Protein AF-0000000076637311 (afdb_homodimer)

Nearest PDB structures (foldseek):
  9f1c-assembly1_DC  TM=9.825E-01  e=8.119E-22  Homo sapiens
  4kvm-assembly1_E  TM=9.783E-01  e=1.497E-20  Schizosaccharomyces pombe 972h-
  6c9m-assembly2_D  TM=9.581E-01  e=5.018E-21  Homo sapiens
  4hnw-assembly1_B  TM=9.303E-01  e=1.174E-20  Saccharomyces cerevisiae S288C
  9fq0-assembly1_2  TM=8.750E-01  e=4.744E-20  Homo sapiens

Foldseek 3Di:
DKDKDFDDLVCLVLAQVQCVQFHPDGDDSVVVVVQCVQPVQQKMFIDDPRHTFKIWGKDWDCPPVVDFIAIETDDIGGHPVCPPVCPRVVRVVSNVVCCCPVVVHFKYKYKDFPPCVVVVCCVCVVVNKDFPDKAFLPDVVGTIITIIMDGDDPPPVVVVVVVCVVVCVVCVVCPVCVVVVVPPVVPVD/DKDKDFDDLVCLVLAQVQCVQFHPDGDDSVVVVVQCVQPVQQKMFIDDPRHTFKIWGKDWDCPPVVDFIAIETDDIGGHPVCPPVCPRVVRVVSNVVCCCPVVVHFKYKYKDFPPCPVVVCCVCVVVNKDFDDKAFLPDVVGTIITIIMDGDDPPPCVVVVVVCVVVCVVCVVCPVCVVVPVPPVVPVD

Organism: NCBI:txid5963

Structure (mmCIF, N/CA/C/O backbone):
data_AF-0000000076637311-model_v1
#
loop_
_entity.id
_entity.type
_entity.pdbx_description
1 polymer 'N-acetyltransferase domain-containing protein'
#
loop_
_atom_site.group_PDB
_atom_site.id
_atom_site.type_symbol
_atom_site.label_atom_id
_atom_site.label_alt_id
_atom_site.label_comp_id
_atom_site.label_asym_id
_atom_site.label_entity_id
_atom_site.label_seq_id
_atom_site.pdbx_PDB_ins_code
_atom_site.Cartn_x
_atom_site.Cartn_y
_atom_site.Cartn_z
_atom_site.occupancy
_atom_site.B_iso_or_equiv
_atom_site.auth_seq_id
_atom_site.auth_comp_id
_atom_site.auth_asym_id
_atom_site.auth_atom_id
_atom_site.pdbx_PDB_model_num
ATOM 1 N N . MET A 1 1 ? -2.717 -10.141 14.477 1 80.69 1 MET A N 1
ATOM 2 C CA . MET A 1 1 ? -3.312 -9.633 13.242 1 80.69 1 MET A CA 1
ATOM 3 C C . MET A 1 1 ? -2.311 -9.68 12.094 1 80.69 1 MET A C 1
ATOM 5 O O . MET A 1 1 ? -1.109 -9.508 12.305 1 80.69 1 MET A O 1
ATOM 9 N N . VAL A 1 2 ? -2.727 -10.219 10.977 1 89.75 2 VAL A N 1
ATOM 10 C CA . VAL A 1 2 ? -1.85 -10.367 9.82 1 89.75 2 VAL A CA 1
ATOM 11 C C . VAL A 1 2 ? -1.729 -9.039 9.086 1 89.75 2 VAL A C 1
ATOM 13 O O . VAL A 1 2 ? -2.723 -8.328 8.906 1 89.75 2 VAL A O 1
ATOM 16 N N . CYS A 1 3 ? -0.493 -8.648 8.859 1 92.94 3 CYS A N 1
ATOM 17 C CA . CYS A 1 3 ? -0.211 -7.414 8.141 1 92.94 3 CYS A CA 1
ATOM 18 C C . CYS A 1 3 ? 0.195 -7.695 6.703 1 92.94 3 CYS A C 1
ATOM 20 O O . CYS A 1 3 ? 1.142 -8.445 6.457 1 92.94 3 CYS A O 1
ATOM 22 N N . ILE A 1 4 ? -0.599 -7.141 5.777 1 96.12 4 ILE A N 1
ATOM 23 C CA . ILE A 1 4 ? -0.24 -7.25 4.367 1 96.12 4 ILE A CA 1
ATOM 24 C C . ILE A 1 4 ? 0.604 -6.043 3.955 1 96.12 4 ILE A C 1
ATOM 26 O O . ILE A 1 4 ? 0.204 -4.898 4.172 1 96.12 4 ILE A O 1
ATOM 30 N N . ARG A 1 5 ? 1.748 -6.324 3.439 1 94.94 5 ARG A N 1
ATOM 31 C CA . ARG A 1 5 ? 2.617 -5.23 3.02 1 94.94 5 ARG A CA 1
ATOM 32 C C . ARG A 1 5 ? 3.467 -5.637 1.818 1 94.94 5 ARG A C 1
ATOM 34 O O . ARG A 1 5 ? 3.613 -6.824 1.529 1 94.94 5 ARG A O 1
ATOM 41 N N . ARG A 1 6 ? 4.023 -4.629 1.121 1 96 6 ARG A N 1
ATOM 42 C CA . ARG A 1 6 ? 4.992 -4.914 0.068 1 96 6 ARG A CA 1
ATOM 43 C C . ARG A 1 6 ? 6.242 -5.578 0.639 1 96 6 ARG A C 1
ATOM 45 O O . ARG A 1 6 ? 6.707 -5.215 1.72 1 96 6 ARG A O 1
ATOM 52 N N . ALA A 1 7 ? 6.766 -6.484 -0.144 1 97.38 7 ALA A N 1
ATOM 53 C CA . ALA A 1 7 ? 7.988 -7.16 0.275 1 97.38 7 ALA A CA 1
ATOM 54 C C . ALA A 1 7 ? 9.203 -6.25 0.115 1 97.38 7 ALA A C 1
ATOM 56 O O . ALA A 1 7 ? 9.203 -5.355 -0.734 1 97.38 7 ALA A O 1
ATOM 57 N N . GLN A 1 8 ? 10.125 -6.492 1.019 1 95.06 8 GLN A N 1
ATOM 58 C CA . GLN A 1 8 ? 11.453 -5.895 0.924 1 95.06 8 GLN A CA 1
ATOM 59 C C . GLN A 1 8 ? 12.508 -6.945 0.603 1 95.06 8 GLN A C 1
ATOM 61 O O . GLN A 1 8 ? 12.297 -8.141 0.837 1 95.06 8 GLN A O 1
ATOM 66 N N . PRO A 1 9 ? 13.633 -6.445 0.051 1 95.12 9 PRO A N 1
ATOM 67 C CA . PRO A 1 9 ? 14.688 -7.414 -0.265 1 95.12 9 PRO A CA 1
ATOM 68 C C . PRO A 1 9 ? 15.07 -8.281 0.932 1 95.12 9 PRO A C 1
ATOM 70 O O . PRO A 1 9 ? 15.367 -9.469 0.77 1 95.12 9 PRO A O 1
ATOM 73 N N . ALA A 1 10 ? 15 -7.758 2.078 1 95.62 10 ALA A N 1
ATOM 74 C CA . ALA A 1 10 ? 15.352 -8.492 3.291 1 95.62 10 ALA A CA 1
ATOM 75 C C . ALA A 1 10 ? 14.359 -9.609 3.566 1 95.62 10 ALA A C 1
ATOM 77 O O . ALA A 1 10 ? 14.625 -10.5 4.375 1 95.62 10 ALA A O 1
ATOM 78 N N . ASP A 1 11 ? 13.227 -9.625 2.879 1 97.25 11 ASP A N 1
ATOM 79 C CA . ASP A 1 11 ? 12.18 -10.617 3.1 1 97.25 11 ASP A CA 1
ATOM 80 C C . ASP A 1 11 ? 12.391 -11.844 2.217 1 97.25 11 ASP A C 1
ATOM 82 O O . ASP A 1 11 ? 11.758 -12.883 2.424 1 97.25 11 ASP A O 1
ATOM 86 N N . LEU A 1 12 ? 13.242 -11.742 1.274 1 97.19 12 LEU A N 1
ATOM 87 C CA . LEU A 1 12 ? 13.266 -12.703 0.172 1 97.19 12 LEU A CA 1
ATOM 88 C C . LEU A 1 12 ? 13.609 -14.102 0.674 1 97.19 12 LEU A C 1
ATOM 90 O O . LEU A 1 12 ? 13.055 -15.086 0.191 1 97.19 12 LEU A O 1
ATOM 94 N N . LEU A 1 13 ? 14.453 -14.172 1.628 1 96.06 13 LEU A N 1
ATOM 95 C CA . LEU A 1 13 ? 14.789 -15.484 2.178 1 96.06 13 LEU A CA 1
ATOM 96 C C . LEU A 1 13 ? 13.578 -16.109 2.867 1 96.06 13 LEU A C 1
ATOM 98 O O . LEU A 1 13 ? 13.336 -17.312 2.736 1 96.06 13 LEU A O 1
ATOM 102 N N . LYS A 1 14 ? 12.875 -15.336 3.604 1 97 14 LYS A N 1
ATOM 103 C CA . LYS A 1 14 ? 11.68 -15.812 4.293 1 97 14 LYS A CA 1
ATOM 104 C C . LYS A 1 14 ? 10.586 -16.203 3.301 1 97 14 LYS A C 1
ATOM 106 O O . LYS A 1 14 ? 9.844 -17.156 3.529 1 97 14 LYS A O 1
ATOM 111 N N . ILE A 1 15 ? 10.523 -15.469 2.217 1 97.06 15 ILE A N 1
ATOM 112 C CA . ILE A 1 15 ? 9.57 -15.781 1.155 1 97.06 15 ILE A CA 1
ATOM 113 C C . ILE A 1 15 ? 9.922 -17.141 0.537 1 97.06 15 ILE A C 1
ATOM 115 O O . ILE A 1 15 ? 9.039 -17.969 0.326 1 97.06 15 ILE A O 1
ATOM 119 N N . GLN A 1 16 ? 11.172 -17.312 0.303 1 95.25 16 GLN A N 1
ATOM 120 C CA . GLN A 1 16 ? 11.609 -18.594 -0.252 1 95.25 16 GLN A CA 1
ATOM 121 C C . GLN A 1 16 ? 11.273 -19.75 0.687 1 95.25 16 GLN A C 1
ATOM 123 O O . GLN A 1 16 ? 10.859 -20.812 0.238 1 95.25 16 GLN A O 1
ATOM 128 N N . ASN A 1 17 ? 11.492 -19.531 1.942 1 95 17 ASN A N 1
ATOM 129 C CA . ASN A 1 17 ? 11.156 -20.547 2.924 1 95 17 ASN A CA 1
ATOM 130 C C . ASN A 1 17 ? 9.664 -20.875 2.91 1 95 17 ASN A C 1
ATOM 132 O O . ASN A 1 17 ? 9.273 -22.031 3.014 1 95 17 ASN A O 1
ATOM 136 N N . CYS A 1 18 ? 8.898 -19.906 2.812 1 96.06 18 CYS A N 1
ATOM 137 C CA . CYS A 1 18 ? 7.461 -20.109 2.711 1 96.06 18 CYS A CA 1
ATOM 138 C C . CYS A 1 18 ? 7.109 -20.922 1.474 1 96.06 18 CYS A C 1
ATOM 140 O O . CYS A 1 18 ? 6.277 -21.828 1.538 1 96.06 18 CYS A O 1
ATOM 142 N N . ASN A 1 19 ? 7.711 -20.547 0.366 1 94.19 19 ASN A N 1
ATOM 143 C CA . ASN A 1 19 ? 7.523 -21.312 -0.87 1 94.19 19 ASN A CA 1
ATOM 144 C C . ASN A 1 19 ? 7.891 -22.781 -0.693 1 94.19 19 ASN A C 1
ATOM 146 O O . ASN A 1 19 ? 7.113 -23.656 -1.056 1 94.19 19 ASN A O 1
ATOM 150 N N . LEU A 1 20 ? 9.023 -23.062 -0.095 1 92.19 20 LEU A N 1
ATOM 151 C CA . LEU A 1 20 ? 9.547 -24.406 0.103 1 92.19 20 LEU A CA 1
ATOM 152 C C . LEU A 1 20 ? 8.594 -25.234 0.954 1 92.19 20 LEU A C 1
ATOM 154 O O . LEU A 1 20 ? 8.43 -26.438 0.714 1 92.19 20 LEU A O 1
ATOM 158 N N . MET A 1 21 ? 7.938 -24.641 1.819 1 93.19 21 MET A N 1
ATOM 159 C CA . MET A 1 21 ? 7.07 -25.344 2.762 1 93.19 21 MET A CA 1
ATOM 160 C C . MET A 1 21 ? 5.699 -25.609 2.146 1 93.19 21 MET A C 1
ATOM 162 O O . MET A 1 21 ? 4.953 -26.469 2.625 1 93.19 21 MET A O 1
ATOM 166 N N . CYS A 1 22 ? 5.406 -24.953 1.078 1 90.75 22 CYS A N 1
ATOM 167 C CA . CYS A 1 22 ? 4.008 -24.969 0.666 1 90.75 22 CYS A CA 1
ATOM 168 C C . CYS A 1 22 ? 3.857 -25.562 -0.727 1 90.75 22 CYS A C 1
ATOM 170 O O . CYS A 1 22 ? 2.816 -26.141 -1.05 1 90.75 22 CYS A O 1
ATOM 172 N N . LEU A 1 23 ? 4.887 -25.281 -1.564 1 85.81 23 LEU A N 1
ATOM 173 C CA . LEU A 1 23 ? 4.672 -25.594 -2.973 1 85.81 23 LEU A CA 1
ATOM 174 C C . LEU A 1 23 ? 5.707 -26.609 -3.469 1 85.81 23 LEU A C 1
ATOM 176 O O . LEU A 1 23 ? 6.852 -26.609 -3.008 1 85.81 23 LEU A O 1
ATOM 180 N N . PRO A 1 24 ? 5.23 -27.344 -4.414 1 81.25 24 PRO A N 1
ATOM 181 C CA . PRO A 1 24 ? 6.191 -28.25 -5.051 1 81.25 24 PRO A CA 1
ATOM 182 C C . PRO A 1 24 ? 7.141 -27.531 -6.004 1 81.25 24 PRO A C 1
ATOM 184 O O . PRO A 1 24 ? 8.297 -27.922 -6.148 1 81.25 24 PRO A O 1
ATOM 187 N N . GLU A 1 25 ? 6.586 -26.5 -6.652 1 75.81 25 GLU A N 1
ATOM 188 C CA . GLU A 1 25 ? 7.418 -25.656 -7.512 1 75.81 25 GLU A CA 1
ATOM 189 C C . GLU A 1 25 ? 8.211 -24.641 -6.691 1 75.81 25 GLU A C 1
ATOM 191 O O . GLU A 1 25 ? 7.629 -23.75 -6.078 1 75.81 25 GLU A O 1
ATOM 196 N N . ASN A 1 26 ? 9.523 -24.859 -6.664 1 79.94 26 ASN A N 1
ATOM 197 C CA . ASN A 1 26 ? 10.352 -23.984 -5.844 1 79.94 26 ASN A CA 1
ATOM 198 C C . ASN A 1 26 ? 11.203 -23.047 -6.703 1 79.94 26 ASN A C 1
ATOM 200 O O . ASN A 1 26 ? 11.828 -23.484 -7.672 1 79.94 26 ASN A O 1
ATOM 204 N N . TYR A 1 27 ? 11.023 -21.875 -6.363 1 85.81 27 TYR A N 1
ATOM 205 C CA . TYR A 1 27 ? 11.805 -20.844 -7.039 1 85.81 27 TYR A CA 1
ATOM 206 C C . TYR A 1 27 ? 13.094 -20.547 -6.273 1 85.81 27 TYR A C 1
ATOM 208 O O . TYR A 1 27 ? 13.109 -20.594 -5.043 1 85.81 27 TYR A O 1
ATOM 216 N N . ASN A 1 28 ? 14.125 -20.312 -7 1 87.19 28 ASN A N 1
ATOM 217 C CA . ASN A 1 28 ? 15.367 -19.953 -6.328 1 87.19 28 ASN A CA 1
ATOM 218 C C . ASN A 1 28 ? 15.406 -18.469 -5.988 1 87.19 28 ASN A C 1
ATOM 220 O O . ASN A 1 28 ? 14.547 -17.703 -6.43 1 87.19 28 ASN A O 1
ATOM 224 N N . LEU A 1 29 ? 16.359 -18.109 -5.211 1 91.81 29 LEU A N 1
ATOM 225 C CA . LEU A 1 29 ? 16.453 -16.75 -4.68 1 91.81 29 LEU A CA 1
ATOM 226 C C . LEU A 1 29 ? 16.641 -15.742 -5.809 1 91.81 29 LEU A C 1
ATOM 228 O O . LEU A 1 29 ? 16.109 -14.625 -5.738 1 91.81 29 LEU A O 1
ATOM 232 N N . LYS A 1 30 ? 17.344 -16.047 -6.797 1 91.12 30 LYS A N 1
ATOM 233 C CA . LYS A 1 30 ? 17.578 -15.156 -7.934 1 91.12 30 LYS A CA 1
ATOM 234 C C . LYS A 1 30 ? 16.266 -14.773 -8.609 1 91.12 30 LYS A C 1
ATOM 236 O O . LYS A 1 30 ? 16.094 -13.641 -9.062 1 91.12 30 LYS A O 1
ATOM 241 N N . TYR A 1 31 ? 15.453 -15.719 -8.625 1 91.25 31 TYR A N 1
ATOM 242 C CA . TYR A 1 31 ? 14.148 -15.492 -9.242 1 91.25 31 TYR A CA 1
ATOM 243 C C . TYR A 1 31 ? 13.367 -14.422 -8.492 1 91.25 31 TYR A C 1
ATOM 245 O O . TYR A 1 31 ? 12.781 -13.523 -9.102 1 91.25 31 TYR A O 1
ATOM 253 N N . TYR A 1 32 ? 13.43 -14.484 -7.223 1 94.5 32 TYR A N 1
ATOM 254 C CA . TYR A 1 32 ? 12.734 -13.5 -6.398 1 94.5 32 TYR A CA 1
ATOM 255 C C . TYR A 1 32 ? 13.375 -12.125 -6.531 1 94.5 32 TYR A C 1
ATOM 257 O O . TYR A 1 32 ? 12.68 -11.117 -6.605 1 94.5 32 TYR A O 1
ATOM 265 N N . TYR A 1 33 ? 14.586 -12.141 -6.621 1 93.19 33 TYR A N 1
ATOM 266 C CA . TYR A 1 33 ? 15.289 -10.875 -6.797 1 93.19 33 TYR A CA 1
ATOM 267 C C . TYR A 1 33 ? 14.922 -10.227 -8.133 1 93.19 33 TYR A C 1
ATOM 269 O O . TYR A 1 33 ? 14.695 -9.016 -8.203 1 93.19 33 TYR A O 1
ATOM 277 N N . TYR A 1 34 ? 14.93 -11.031 -9.102 1 93 34 TYR A N 1
ATOM 278 C CA . TYR A 1 34 ? 14.555 -10.523 -10.414 1 93 34 TYR A CA 1
ATOM 279 C C . TYR A 1 34 ? 13.172 -9.867 -10.367 1 93 34 TYR A C 1
ATOM 281 O O . TYR A 1 34 ? 12.977 -8.781 -10.906 1 93 34 TYR A O 1
ATOM 289 N N . HIS A 1 35 ? 12.273 -10.461 -9.742 1 94.12 35 HIS A N 1
ATOM 290 C CA . HIS A 1 35 ? 10.898 -9.977 -9.688 1 94.12 35 HIS A CA 1
ATOM 291 C C . HIS A 1 35 ? 10.797 -8.688 -8.883 1 94.12 35 HIS A C 1
ATOM 293 O O . HIS A 1 35 ? 10.203 -7.707 -9.344 1 94.12 35 HIS A O 1
ATOM 299 N N . ILE A 1 36 ? 11.391 -8.664 -7.727 1 94.62 36 ILE A N 1
ATOM 300 C CA . ILE A 1 36 ? 11.242 -7.504 -6.852 1 94.62 36 ILE A CA 1
ATOM 301 C C . ILE A 1 36 ? 11.953 -6.301 -7.469 1 94.62 36 ILE A C 1
ATOM 303 O O . ILE A 1 36 ? 11.531 -5.156 -7.273 1 94.62 36 ILE A O 1
ATOM 307 N N . LEU A 1 37 ? 12.984 -6.539 -8.234 1 92.19 37 LEU A N 1
ATOM 308 C CA . LEU A 1 37 ? 13.688 -5.457 -8.914 1 92.19 37 LEU A CA 1
ATOM 309 C C . LEU A 1 37 ? 12.914 -4.969 -10.125 1 92.19 37 LEU A C 1
ATOM 311 O O . LEU A 1 37 ? 12.914 -3.775 -10.438 1 92.19 37 LEU A O 1
ATOM 315 N N . SER A 1 38 ? 12.234 -5.922 -10.766 1 92.38 38 SER A N 1
ATOM 316 C CA . SER A 1 38 ? 11.516 -5.598 -11.992 1 92.38 38 SER A CA 1
ATOM 317 C C . SER A 1 38 ? 10.156 -4.984 -11.695 1 92.38 38 SER A C 1
ATOM 319 O O . SER A 1 38 ? 9.727 -4.047 -12.367 1 92.38 38 SER A O 1
ATOM 321 N N . TRP A 1 39 ? 9.492 -5.527 -10.75 1 94.69 39 TRP A N 1
ATOM 322 C CA . TRP A 1 39 ? 8.164 -5.086 -10.344 1 94.69 39 TRP A CA 1
ATOM 323 C C . TRP A 1 39 ? 8.07 -4.98 -8.82 1 94.69 39 TRP A C 1
ATOM 325 O O . TRP A 1 39 ? 7.355 -5.754 -8.18 1 94.69 39 TRP A O 1
ATOM 335 N N . PRO A 1 40 ? 8.664 -3.984 -8.242 1 93.81 40 PRO A N 1
ATOM 336 C CA . PRO A 1 40 ? 8.727 -3.875 -6.785 1 93.81 40 PRO A CA 1
ATOM 337 C C . PRO A 1 40 ? 7.352 -3.773 -6.141 1 93.81 40 PRO A C 1
ATOM 339 O O . PRO A 1 40 ? 7.184 -4.133 -4.969 1 93.81 40 PRO A O 1
ATOM 342 N N . GLN A 1 41 ? 6.375 -3.461 -6.875 1 96.44 41 GLN A N 1
ATOM 343 C CA . GLN A 1 41 ? 5.047 -3.258 -6.305 1 96.44 41 GLN A CA 1
ATOM 344 C C . GLN A 1 41 ? 4.23 -4.547 -6.34 1 96.44 41 GLN A C 1
ATOM 346 O O . GLN A 1 41 ? 3.117 -4.598 -5.809 1 96.44 41 GLN A O 1
ATOM 351 N N . LEU A 1 42 ? 4.84 -5.559 -6.941 1 97.94 42 LEU A N 1
ATOM 352 C CA . LEU A 1 42 ? 3.992 -6.711 -7.219 1 97.94 42 LEU A CA 1
ATOM 353 C C . LEU A 1 42 ? 4.453 -7.93 -6.43 1 97.94 42 LEU A C 1
ATOM 355 O O . LEU A 1 42 ? 4.152 -9.07 -6.797 1 97.94 42 LEU A O 1
ATOM 359 N N . LEU A 1 43 ? 5.188 -7.715 -5.383 1 98.25 43 LEU A N 1
ATOM 360 C CA . LEU A 1 43 ? 5.523 -8.719 -4.379 1 98.25 43 LEU A CA 1
ATOM 361 C C . LEU A 1 43 ? 5.051 -8.281 -2.996 1 98.25 43 LEU A C 1
ATOM 363 O O . LEU A 1 43 ? 5.555 -7.301 -2.447 1 98.25 43 LEU A O 1
ATOM 367 N N . HIS A 1 44 ? 4.031 -9.086 -2.484 1 98.38 44 HIS A N 1
ATOM 368 C CA . HIS A 1 44 ? 3.477 -8.766 -1.174 1 98.38 44 HIS A CA 1
ATOM 369 C C . HIS A 1 44 ? 3.633 -9.938 -0.211 1 98.38 44 HIS A C 1
ATOM 371 O O . HIS A 1 44 ? 3.637 -11.102 -0.632 1 98.38 44 HIS A O 1
ATOM 377 N N . VAL A 1 45 ? 3.768 -9.602 1.062 1 98.31 45 VAL A N 1
ATOM 378 C CA . VAL A 1 45 ? 3.887 -10.625 2.096 1 98.31 45 VAL A CA 1
ATOM 379 C C . VAL A 1 45 ? 2.814 -10.406 3.162 1 98.31 45 VAL A C 1
ATOM 381 O O . VAL A 1 45 ? 2.309 -9.297 3.326 1 98.31 45 VAL A O 1
ATOM 384 N N . ALA A 1 46 ? 2.43 -11.461 3.701 1 98.19 46 ALA A N 1
ATOM 385 C CA . ALA A 1 46 ? 1.649 -11.477 4.938 1 98.19 46 ALA A CA 1
ATOM 386 C C . ALA A 1 46 ? 2.541 -11.742 6.145 1 98.19 46 ALA A C 1
ATOM 388 O O . ALA A 1 46 ? 3.215 -12.773 6.211 1 98.19 46 ALA A O 1
ATOM 389 N N . GLU A 1 47 ? 2.52 -10.789 7.043 1 96.12 47 GLU A N 1
ATOM 390 C CA . GLU A 1 47 ? 3.4 -10.883 8.203 1 96.12 47 GLU A CA 1
ATOM 391 C C . GLU A 1 47 ? 2.598 -10.945 9.5 1 96.12 47 GLU A C 1
ATOM 393 O O . GLU A 1 47 ? 1.629 -10.203 9.672 1 96.12 47 GLU A O 1
ATOM 398 N N . MET A 1 48 ? 2.947 -11.922 10.312 1 92.56 48 MET A N 1
ATOM 399 C CA . MET A 1 48 ? 2.389 -12.031 11.656 1 92.56 48 MET A 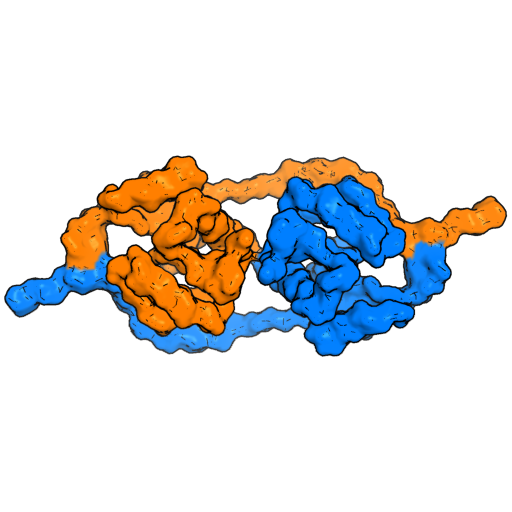CA 1
ATOM 400 C C . MET A 1 48 ? 3.496 -12.125 12.703 1 92.56 48 MET A C 1
ATOM 402 O O . MET A 1 48 ? 4.301 -13.055 12.68 1 92.56 48 MET A O 1
ATOM 406 N N . ASP A 1 49 ? 3.504 -11.109 13.633 1 86.88 49 ASP A N 1
ATOM 407 C CA . ASP A 1 49 ? 4.473 -11.094 14.727 1 86.88 49 ASP A CA 1
ATOM 408 C C . ASP A 1 49 ? 5.895 -11.289 14.203 1 86.88 49 ASP A C 1
ATOM 410 O O . ASP A 1 49 ? 6.633 -12.141 14.703 1 86.88 49 ASP A O 1
ATOM 414 N N . GLY A 1 50 ? 6.191 -10.625 13.062 1 85.56 50 GLY A N 1
ATOM 415 C CA . GLY A 1 50 ? 7.547 -10.625 12.531 1 85.56 50 GLY A CA 1
ATOM 416 C C . GLY A 1 50 ? 7.824 -11.805 11.617 1 85.56 50 GLY A C 1
ATOM 417 O O . GLY A 1 50 ? 8.891 -11.891 11.008 1 85.56 50 GLY A O 1
ATOM 418 N N . LYS A 1 51 ? 6.883 -12.656 11.484 1 93.88 51 LYS A N 1
ATOM 419 C CA . LYS A 1 51 ? 7.043 -13.836 10.641 1 93.88 51 LYS A CA 1
ATOM 420 C C . LYS A 1 51 ? 6.25 -13.695 9.344 1 93.88 51 LYS A C 1
ATOM 422 O O . LYS A 1 51 ? 5.105 -13.242 9.352 1 93.88 51 LYS A O 1
ATOM 427 N N . ILE A 1 52 ? 6.922 -14.125 8.25 1 97.25 52 ILE A N 1
ATOM 428 C CA . ILE A 1 52 ? 6.203 -14.172 6.984 1 97.25 52 ILE A CA 1
ATOM 429 C C . ILE A 1 52 ? 5.41 -15.469 6.891 1 97.25 52 ILE A C 1
ATOM 431 O O . ILE A 1 52 ? 5.988 -16.562 6.879 1 97.25 52 ILE A O 1
ATOM 435 N N . VAL A 1 53 ? 4.098 -15.32 6.816 1 97.94 53 VAL A N 1
ATOM 436 C CA . VAL A 1 53 ? 3.248 -16.5 6.852 1 97.94 53 VAL A CA 1
ATOM 437 C C . VAL A 1 53 ? 2.615 -16.734 5.48 1 97.94 53 VAL A C 1
ATOM 439 O O . VAL A 1 53 ? 1.911 -17.719 5.27 1 97.94 53 VAL A O 1
ATOM 442 N N . GLY A 1 54 ? 2.84 -15.844 4.535 1 98.44 54 GLY A N 1
ATOM 443 C CA . GLY A 1 54 ? 2.342 -15.953 3.174 1 98.44 54 GLY A CA 1
ATOM 444 C C . GLY A 1 54 ? 2.896 -14.883 2.25 1 98.44 54 GLY A C 1
ATOM 445 O O . GLY A 1 54 ? 3.51 -13.914 2.707 1 98.44 54 GLY A O 1
ATOM 446 N N . TYR A 1 55 ? 2.709 -15.156 0.986 1 98.5 55 TYR A N 1
ATOM 447 C CA . TYR A 1 55 ? 3.143 -14.172 0.007 1 98.5 55 TYR A CA 1
ATOM 448 C C . TYR A 1 55 ? 2.395 -14.336 -1.31 1 98.5 55 TYR A C 1
ATOM 450 O O . TYR A 1 55 ? 1.766 -15.375 -1.544 1 98.5 55 TYR A O 1
ATOM 458 N N . VAL A 1 56 ? 2.391 -13.297 -2.104 1 98.56 56 VAL A N 1
ATOM 459 C CA . VAL A 1 56 ? 1.97 -13.359 -3.498 1 98.56 56 VAL A CA 1
ATOM 460 C C . VAL A 1 56 ? 3.039 -12.727 -4.387 1 98.56 56 VAL A C 1
ATOM 462 O O . VAL A 1 56 ? 3.543 -11.641 -4.086 1 98.56 56 VAL A O 1
ATOM 465 N N . LEU A 1 57 ? 3.469 -13.469 -5.348 1 97.81 57 LEU A N 1
ATOM 466 C CA . LEU A 1 57 ? 4.434 -13.047 -6.355 1 97.81 57 LEU A CA 1
ATOM 467 C C . LEU A 1 57 ? 3.75 -12.844 -7.703 1 97.81 57 LEU A C 1
ATOM 469 O O . LEU A 1 57 ? 3.172 -13.773 -8.266 1 97.81 57 LEU A O 1
ATOM 473 N N . ALA A 1 58 ? 3.787 -11.594 -8.203 1 98 58 ALA A N 1
ATOM 474 C CA . ALA A 1 58 ? 3.154 -11.266 -9.477 1 98 58 ALA A CA 1
ATOM 475 C C . ALA A 1 58 ? 4.117 -10.5 -10.383 1 98 58 ALA A C 1
ATOM 477 O O . ALA A 1 58 ? 5.199 -10.102 -9.953 1 98 58 ALA A O 1
ATOM 478 N N . LYS A 1 59 ? 3.742 -10.414 -11.633 1 96.38 59 LYS A N 1
ATOM 479 C CA . LYS A 1 59 ? 4.52 -9.68 -12.633 1 96.38 59 LYS A CA 1
ATOM 480 C C . LYS A 1 59 ? 3.615 -9.102 -13.719 1 96.38 59 LYS A C 1
ATOM 482 O O . LYS A 1 59 ? 2.434 -9.445 -13.797 1 96.38 59 LYS A O 1
ATOM 487 N N . MET A 1 60 ? 4.145 -8.18 -14.445 1 95.75 60 MET A N 1
ATOM 488 C CA . MET A 1 60 ? 3.428 -7.66 -15.602 1 95.75 60 MET A CA 1
ATOM 489 C C . MET A 1 60 ? 3.863 -8.367 -16.875 1 95.75 60 MET A C 1
ATOM 491 O O . MET A 1 60 ? 5.02 -8.773 -17 1 95.75 60 MET A O 1
ATOM 495 N N . GLU A 1 61 ? 2.916 -8.586 -17.688 1 90.44 61 GLU A N 1
ATOM 496 C CA . GLU A 1 61 ? 3.18 -9.117 -19.016 1 90.44 61 GLU A CA 1
ATOM 497 C C . GLU A 1 61 ? 2.906 -8.078 -20.094 1 90.44 61 GLU A C 1
ATOM 499 O O . GLU A 1 61 ? 1.802 -7.531 -20.188 1 90.44 61 GLU A O 1
ATOM 504 N N . ASP A 1 62 ? 4 -7.566 -20.719 1 72.25 62 ASP A N 1
ATOM 505 C CA . ASP A 1 62 ? 3.822 -6.559 -21.75 1 72.25 62 ASP A CA 1
ATOM 506 C C . ASP A 1 62 ? 4.512 -6.98 -23.047 1 72.25 62 ASP A C 1
ATOM 508 O O . ASP A 1 62 ? 4.746 -6.156 -23.938 1 72.25 62 ASP A O 1
ATOM 512 N N . GLU A 1 63 ? 4.852 -8.156 -23.141 1 65.12 63 GLU A N 1
ATOM 513 C CA . GLU A 1 63 ? 5.723 -8.531 -24.25 1 65.12 63 GLU A CA 1
ATOM 514 C C . GLU A 1 63 ? 4.953 -8.578 -25.562 1 65.12 63 GLU A C 1
ATOM 516 O O . GLU A 1 63 ? 5.527 -8.383 -26.641 1 65.12 63 GLU A O 1
ATOM 521 N N . ASN A 1 64 ? 3.779 -8.93 -25.438 1 66.12 64 ASN A N 1
ATOM 522 C CA . ASN A 1 64 ? 3.02 -8.969 -26.688 1 66.12 64 ASN A CA 1
ATOM 523 C C . ASN A 1 64 ? 2.312 -7.645 -26.953 1 66.12 64 ASN A C 1
ATOM 525 O O . ASN A 1 64 ? 1.336 -7.309 -26.281 1 66.12 64 ASN A O 1
ATOM 529 N N . PRO A 1 65 ? 2.967 -6.855 -27.875 1 67.88 65 PRO A N 1
ATOM 530 C CA . PRO A 1 65 ? 2.377 -5.551 -28.172 1 67.88 65 PRO A CA 1
ATOM 531 C C . PRO A 1 65 ? 0.891 -5.641 -28.516 1 67.88 65 PRO A C 1
ATOM 533 O O . PRO A 1 65 ? 0.161 -4.656 -28.375 1 67.88 65 PRO A O 1
ATOM 536 N N . ASP A 1 66 ? 0.542 -6.777 -29.016 1 71.25 66 ASP A N 1
ATOM 537 C CA . ASP A 1 66 ? -0.849 -6.914 -29.422 1 71.25 66 ASP A CA 1
ATOM 538 C C . ASP A 1 66 ? -1.758 -7.207 -28.234 1 71.25 66 ASP A C 1
ATOM 540 O O . ASP A 1 66 ? -2.984 -7.184 -28.359 1 71.25 66 ASP A O 1
ATOM 544 N N . SER A 1 67 ? -1.133 -7.434 -27.172 1 76.56 67 SER A N 1
ATOM 545 C CA . SER A 1 67 ? -1.934 -7.742 -26 1 76.56 67 SER A CA 1
ATOM 546 C C . SER A 1 67 ? -1.963 -6.57 -25.031 1 76.56 67 SER A C 1
ATOM 548 O O . SER A 1 67 ? -0.964 -5.863 -24.859 1 76.56 67 SER A O 1
ATOM 550 N N . PRO A 1 68 ? -3.141 -6.348 -24.516 1 84.94 68 PRO A N 1
ATOM 551 C CA . PRO A 1 68 ? -3.225 -5.285 -23.516 1 84.94 68 PRO A CA 1
ATOM 552 C C . PRO A 1 68 ? -2.314 -5.531 -22.312 1 84.94 68 PRO A C 1
ATOM 554 O O . PRO A 1 68 ? -1.982 -6.68 -22.016 1 84.94 68 PRO A O 1
ATOM 557 N N . VAL A 1 69 ? -1.791 -4.539 -21.812 1 90.94 69 VAL A N 1
ATOM 558 C CA . VAL A 1 69 ? -0.989 -4.613 -20.594 1 90.94 69 VAL A CA 1
ATOM 559 C C . VAL A 1 69 ? -1.757 -5.371 -19.516 1 90.94 69 VAL A C 1
ATOM 561 O O . VAL A 1 69 ? -2.895 -5.02 -19.188 1 90.94 69 VAL A O 1
ATOM 564 N N . HIS A 1 70 ? -1.204 -6.465 -19.109 1 95.69 70 HIS A N 1
ATOM 565 C CA . HIS A 1 70 ? -1.912 -7.25 -18.109 1 95.69 70 HIS A CA 1
ATOM 566 C C . HIS A 1 70 ? -0.942 -7.863 -17.094 1 95.69 70 HIS A C 1
ATOM 568 O O . HIS A 1 70 ? 0.263 -7.922 -17.344 1 95.69 70 HIS A O 1
ATOM 574 N N . GLY A 1 71 ? -1.469 -8.172 -15.977 1 97.38 71 GLY A N 1
ATOM 575 C CA . GLY A 1 71 ? -0.676 -8.805 -14.938 1 97.38 71 GLY A CA 1
ATOM 576 C C . GLY A 1 71 ? -0.768 -10.32 -14.953 1 97.38 71 GLY A C 1
ATOM 577 O O . GLY A 1 71 ? -1.598 -10.891 -15.672 1 97.38 71 GLY A O 1
ATOM 578 N N . HIS A 1 72 ? 0.169 -10.93 -14.219 1 97.88 72 HIS A N 1
ATOM 579 C CA . HIS A 1 72 ? 0.195 -12.375 -14.039 1 97.88 72 HIS A CA 1
ATOM 580 C C . HIS A 1 72 ? 0.582 -12.75 -12.609 1 97.88 72 HIS A C 1
ATOM 582 O O . HIS A 1 72 ? 1.564 -12.234 -12.07 1 97.88 72 HIS A O 1
ATOM 588 N N . ILE A 1 73 ? -0.301 -13.57 -12.062 1 97.88 73 ILE A N 1
ATOM 589 C CA . ILE A 1 73 ? 0.055 -14.125 -10.758 1 97.88 73 ILE A CA 1
ATOM 590 C C . ILE A 1 73 ? 0.999 -15.312 -10.938 1 97.88 73 ILE A C 1
ATOM 592 O O . ILE A 1 73 ? 0.619 -16.328 -11.516 1 97.88 73 ILE A O 1
ATOM 596 N N . THR A 1 74 ? 2.154 -15.195 -10.383 1 96.25 74 THR A N 1
ATOM 597 C CA . THR A 1 74 ? 3.188 -16.203 -10.57 1 96.25 74 THR A CA 1
ATOM 598 C C . THR A 1 74 ? 3.096 -17.266 -9.484 1 96.25 74 THR A C 1
ATOM 600 O O . THR A 1 74 ? 3.248 -18.469 -9.758 1 96.25 74 THR A O 1
ATOM 603 N N . SER A 1 75 ? 2.928 -16.797 -8.273 1 95.5 75 SER A N 1
ATOM 604 C CA . SER A 1 75 ? 2.908 -17.734 -7.152 1 95.5 75 SER A CA 1
ATOM 605 C C . SER A 1 75 ? 2.223 -17.125 -5.938 1 95.5 75 SER A C 1
ATOM 607 O O . SER A 1 75 ? 2.334 -15.914 -5.695 1 95.5 75 SER A O 1
ATOM 609 N N . ILE A 1 76 ? 1.527 -17.938 -5.297 1 97.25 76 ILE A N 1
ATOM 610 C CA . ILE A 1 76 ? 0.929 -17.531 -4.031 1 97.25 76 ILE A CA 1
ATOM 611 C C . ILE A 1 76 ? 0.974 -18.688 -3.043 1 97.25 76 ILE A C 1
ATOM 613 O O . ILE A 1 76 ? 0.78 -19.844 -3.428 1 97.25 76 ILE A O 1
ATOM 617 N N . SER A 1 77 ? 1.378 -18.328 -1.771 1 96.31 77 SER A N 1
ATOM 618 C CA . SER A 1 77 ? 1.446 -19.344 -0.733 1 96.31 77 SER A CA 1
ATOM 619 C C . SER A 1 77 ? 1.085 -18.766 0.633 1 96.31 77 SER A C 1
ATOM 621 O O . SER A 1 77 ? 1.422 -17.625 0.939 1 96.31 77 SER A O 1
ATOM 623 N N . VAL A 1 78 ? 0.413 -19.594 1.364 1 97.81 78 VAL A N 1
ATOM 624 C CA . VAL A 1 78 ? 0.135 -19.344 2.775 1 97.81 78 VAL A CA 1
ATOM 625 C C . VAL A 1 78 ? 0.489 -20.578 3.602 1 97.81 78 VAL A C 1
ATOM 627 O O . VAL A 1 78 ? 0.097 -21.688 3.258 1 97.81 78 VAL A O 1
ATOM 630 N N . LEU A 1 79 ? 1.261 -20.312 4.68 1 97.75 79 LEU A N 1
ATOM 631 C CA . LEU A 1 79 ? 1.626 -21.438 5.547 1 97.75 79 LEU A CA 1
ATOM 632 C C . LEU A 1 79 ? 0.383 -22.141 6.07 1 97.75 79 LEU A C 1
ATOM 634 O O . LEU A 1 79 ? -0.614 -21.5 6.402 1 97.75 79 LEU A O 1
ATOM 638 N N . ARG A 1 80 ? 0.504 -23.422 6.285 1 96.38 80 ARG A N 1
ATOM 639 C CA . ARG A 1 80 ? -0.62 -24.297 6.59 1 96.38 80 ARG A CA 1
ATOM 640 C C . ARG A 1 80 ? -1.359 -23.844 7.84 1 96.38 80 ARG A C 1
ATOM 642 O O . ARG A 1 80 ? -2.588 -23.734 7.84 1 96.38 80 ARG A O 1
ATOM 649 N N . PRO A 1 81 ? -0.723 -23.484 8.906 1 96.69 81 PRO A N 1
ATOM 650 C CA . PRO A 1 81 ? -1.436 -23.094 10.125 1 96.69 81 PRO A CA 1
ATOM 651 C C . PRO A 1 81 ? -2.201 -21.781 9.969 1 96.69 81 PRO A C 1
ATOM 653 O O . PRO A 1 81 ? -3.07 -21.484 10.789 1 96.69 81 PRO A O 1
ATOM 656 N N . TYR A 1 82 ? -1.97 -21.125 8.945 1 96.81 82 TYR A N 1
ATOM 657 C CA . TYR A 1 82 ? -2.543 -19.781 8.797 1 96.81 82 TYR A CA 1
ATOM 658 C C . TYR A 1 82 ? -3.537 -19.75 7.641 1 96.81 82 TYR A C 1
ATOM 660 O O . TYR A 1 82 ? -3.867 -18.672 7.137 1 96.81 82 TYR A O 1
ATOM 668 N N . ARG A 1 83 ? -3.965 -20.875 7.207 1 96 83 ARG A N 1
ATOM 669 C CA . ARG A 1 83 ? -4.902 -20.938 6.09 1 96 83 ARG A CA 1
ATOM 670 C C . ARG A 1 83 ? -6.34 -20.734 6.57 1 96 83 ARG A C 1
ATOM 672 O O . ARG A 1 83 ? -6.609 -20.781 7.77 1 96 83 ARG A O 1
ATOM 679 N N . LYS A 1 84 ? -7.176 -20.375 5.684 1 94.75 84 LYS A N 1
ATOM 680 C CA . LYS A 1 84 ? -8.602 -20.188 5.918 1 94.75 84 LYS A CA 1
ATOM 681 C C . LYS A 1 84 ? -8.852 -18.969 6.809 1 94.75 84 LYS A C 1
ATOM 683 O O . LYS A 1 84 ? -9.82 -18.938 7.57 1 94.75 84 LYS A O 1
ATOM 688 N N . LEU A 1 85 ? -7.984 -18.047 6.797 1 94.44 85 LEU A N 1
ATOM 689 C CA . LEU A 1 85 ? -8.109 -16.797 7.531 1 94.44 85 LEU A CA 1
ATOM 690 C C . LEU A 1 85 ? -8.266 -15.617 6.574 1 94.44 85 LEU A C 1
ATOM 692 O O . LEU A 1 85 ? -8.25 -14.461 7 1 94.44 85 LEU A O 1
ATOM 696 N N . GLY A 1 86 ? -8.375 -15.898 5.324 1 95.88 86 GLY A N 1
ATOM 697 C CA . GLY A 1 86 ? -8.562 -14.844 4.34 1 95.88 86 GLY A CA 1
ATOM 698 C C . GLY A 1 86 ? -7.266 -14.18 3.928 1 95.88 86 GLY A C 1
ATOM 699 O O . GLY A 1 86 ? -7.281 -13.133 3.275 1 95.88 86 GLY A O 1
ATOM 700 N N . ILE A 1 87 ? -6.188 -14.75 4.258 1 97.38 87 ILE A N 1
ATOM 701 C CA . ILE A 1 87 ? -4.879 -14.164 4.008 1 97.38 87 ILE A CA 1
ATOM 702 C C . ILE A 1 87 ? -4.586 -14.164 2.508 1 97.38 87 ILE A C 1
ATOM 704 O O . ILE A 1 87 ? -4.145 -13.164 1.95 1 97.38 87 ILE A O 1
ATOM 708 N N . ALA A 1 88 ? -4.879 -15.242 1.854 1 98.5 88 ALA A N 1
ATOM 709 C CA . ALA A 1 88 ? -4.641 -15.336 0.416 1 98.5 88 ALA A CA 1
ATOM 710 C C . ALA A 1 88 ? -5.465 -14.305 -0.345 1 98.5 88 ALA A C 1
ATOM 712 O O . ALA A 1 88 ? -4.969 -13.672 -1.284 1 98.5 88 ALA A O 1
ATOM 713 N N . THR A 1 89 ? -6.664 -14.172 0.092 1 98.25 89 THR A N 1
ATOM 714 C CA . THR A 1 89 ? -7.543 -13.188 -0.53 1 98.25 89 THR A CA 1
ATOM 715 C C . THR A 1 89 ? -6.961 -11.781 -0.397 1 98.25 89 THR A C 1
ATOM 717 O O . THR A 1 89 ? -6.887 -11.039 -1.38 1 98.25 89 THR A O 1
ATOM 720 N N . LYS A 1 90 ? -6.492 -11.438 0.753 1 97.06 90 LYS A N 1
ATOM 721 C CA . LYS A 1 90 ? -5.934 -10.117 1.002 1 97.06 90 LYS A CA 1
ATOM 722 C C . LYS A 1 90 ? -4.656 -9.898 0.194 1 97.06 90 LYS A C 1
ATOM 724 O O . LYS A 1 90 ? -4.422 -8.805 -0.327 1 97.06 90 LYS A O 1
ATOM 729 N N . LEU A 1 91 ? -3.902 -10.883 0.098 1 98.44 91 LEU A N 1
ATOM 730 C CA . LEU A 1 91 ? -2.678 -10.82 -0.693 1 98.44 91 LEU A CA 1
ATOM 731 C C . LEU A 1 91 ? -2.992 -10.578 -2.164 1 98.44 91 LEU A C 1
ATOM 733 O O . LEU A 1 91 ? -2.398 -9.695 -2.795 1 98.44 91 LEU A O 1
ATOM 737 N N . MET A 1 92 ? -3.967 -11.297 -2.666 1 98.69 92 MET A N 1
ATOM 738 C CA . MET A 1 92 ? -4.359 -11.188 -4.066 1 98.69 92 MET A CA 1
ATOM 739 C C . MET A 1 92 ? -4.938 -9.805 -4.359 1 98.69 92 MET A C 1
ATOM 741 O O . MET A 1 92 ? -4.617 -9.195 -5.379 1 98.69 92 MET A O 1
ATOM 745 N N . GLU A 1 93 ? -5.691 -9.344 -3.449 1 97.75 93 GLU A N 1
ATOM 746 C CA . GLU A 1 93 ? -6.289 -8.023 -3.617 1 97.75 93 GLU A CA 1
ATOM 747 C C . GLU A 1 93 ? -5.223 -6.934 -3.629 1 97.75 93 GLU A C 1
ATOM 749 O O . GLU A 1 93 ? -5.336 -5.953 -4.367 1 97.75 93 GLU A O 1
ATOM 754 N N . ALA A 1 94 ? -4.238 -7.109 -2.805 1 97.31 94 ALA A N 1
ATOM 755 C CA . ALA A 1 94 ? -3.137 -6.152 -2.787 1 97.31 94 ALA A CA 1
ATOM 756 C C . ALA A 1 94 ? -2.412 -6.129 -4.129 1 97.31 94 ALA A C 1
ATOM 758 O O . ALA A 1 94 ? -2.111 -5.055 -4.66 1 97.31 94 ALA A O 1
ATOM 759 N N . ALA A 1 95 ? -2.178 -7.242 -4.68 1 98.25 95 ALA A N 1
ATOM 760 C CA . ALA A 1 95 ? -1.523 -7.332 -5.98 1 98.25 95 ALA A CA 1
ATOM 761 C C . ALA A 1 95 ? -2.4 -6.73 -7.078 1 98.25 95 ALA A C 1
ATOM 763 O O . ALA A 1 95 ? -1.912 -6 -7.941 1 98.25 95 ALA A O 1
ATOM 764 N N . HIS A 1 96 ? -3.719 -7.039 -7.031 1 98.06 96 HIS A N 1
ATOM 765 C CA . HIS A 1 96 ? -4.664 -6.496 -7.996 1 98.06 96 HIS A CA 1
ATOM 766 C C . HIS A 1 96 ? -4.645 -4.969 -7.988 1 98.06 96 HIS A C 1
ATOM 768 O O . HIS A 1 96 ? -4.586 -4.34 -9.047 1 98.06 96 HIS A O 1
ATOM 774 N N . LYS A 1 97 ? -4.645 -4.523 -6.832 1 96 97 LYS A N 1
ATOM 775 C CA . LYS A 1 97 ? -4.695 -3.074 -6.66 1 96 97 LYS A CA 1
ATOM 776 C C . LYS A 1 97 ? -3.48 -2.402 -7.293 1 96 97 LYS A C 1
ATOM 778 O O . LYS A 1 97 ? -3.619 -1.41 -8.016 1 96 97 LYS A O 1
ATOM 783 N N . GLU A 1 98 ? -2.33 -2.949 -7.043 1 96.56 98 GLU A N 1
ATOM 784 C CA . GLU A 1 98 ? -1.101 -2.412 -7.621 1 96.56 98 GLU A CA 1
ATOM 785 C C . GLU A 1 98 ? -1.114 -2.516 -9.141 1 96.56 98 GLU A C 1
ATOM 787 O O . GLU A 1 98 ? -0.69 -1.588 -9.836 1 96.56 98 GLU A O 1
ATOM 792 N N . MET A 1 99 ? -1.64 -3.572 -9.656 1 96.69 99 MET A N 1
ATOM 793 C CA . MET A 1 99 ? -1.685 -3.768 -11.109 1 96.69 99 MET A CA 1
ATOM 794 C C . MET A 1 99 ? -2.523 -2.686 -11.773 1 96.69 99 MET A C 1
ATOM 796 O O . MET A 1 99 ? -2.162 -2.188 -12.844 1 96.69 99 MET A O 1
ATOM 800 N N . VAL A 1 100 ? -3.543 -2.348 -11.125 1 95.31 100 VAL A N 1
ATOM 801 C CA . VAL A 1 100 ? -4.465 -1.371 -11.695 1 95.31 100 VAL A CA 1
ATOM 802 C C . VAL A 1 100 ? -3.91 0.038 -11.5 1 95.31 100 VAL A C 1
ATOM 804 O O . VAL A 1 100 ? -3.777 0.799 -12.461 1 95.31 100 VAL A O 1
ATOM 807 N N . GLU A 1 101 ? -3.5 0.336 -10.305 1 93.81 101 GLU A N 1
ATOM 808 C CA . GLU A 1 101 ? -3.199 1.718 -9.945 1 93.81 101 GLU A CA 1
ATOM 809 C C . GLU A 1 101 ? -1.824 2.137 -10.461 1 93.81 101 GLU A C 1
ATOM 811 O O . GLU A 1 101 ? -1.624 3.289 -10.844 1 93.81 101 GLU A O 1
ATOM 816 N N . VAL A 1 102 ? -0.939 1.195 -10.469 1 92.5 102 VAL A N 1
ATOM 817 C CA . VAL A 1 102 ? 0.435 1.549 -10.805 1 92.5 102 VAL A CA 1
ATOM 818 C C . VAL A 1 102 ? 0.706 1.226 -12.273 1 92.5 102 VAL A C 1
ATOM 820 O O . VAL A 1 102 ? 1.356 2.002 -12.977 1 92.5 102 VAL A O 1
ATOM 823 N N . TYR A 1 103 ? 0.091 0.157 -12.781 1 93 103 TYR A N 1
ATOM 824 C CA . TYR A 1 103 ? 0.503 -0.326 -14.094 1 93 103 TYR A CA 1
ATOM 825 C C . TYR A 1 103 ? -0.642 -0.229 -15.094 1 93 103 TYR A C 1
ATOM 827 O O . TYR A 1 103 ? -0.483 -0.583 -16.266 1 93 103 TYR A O 1
ATOM 835 N N . ASP A 1 104 ? -1.765 0.18 -14.625 1 92.69 104 ASP A N 1
ATOM 836 C CA . ASP A 1 104 ? -2.934 0.344 -15.484 1 92.69 104 ASP A CA 1
ATOM 837 C C . ASP A 1 104 ? -3.252 -0.95 -16.234 1 92.69 104 ASP A C 1
ATOM 839 O O . ASP A 1 104 ? -3.518 -0.928 -17.438 1 92.69 104 ASP A O 1
ATOM 843 N N . ALA A 1 105 ? -3.152 -2.037 -15.539 1 95.19 105 ALA A N 1
ATOM 844 C CA . ALA A 1 105 ? -3.434 -3.342 -16.141 1 95.19 105 ALA A CA 1
ATOM 845 C C . ALA A 1 105 ? -4.918 -3.488 -16.453 1 95.19 105 ALA A C 1
ATOM 847 O O . ALA A 1 105 ? -5.773 -3.061 -15.68 1 95.19 105 ALA A O 1
ATOM 848 N N . GLU A 1 106 ? -5.156 -4.113 -17.547 1 95.56 106 GLU A N 1
ATOM 849 C CA . GLU A 1 106 ? -6.539 -4.336 -17.969 1 95.56 106 GLU A CA 1
ATOM 850 C C . GLU A 1 106 ? -7.102 -5.605 -17.344 1 95.56 106 GLU A C 1
ATOM 852 O O . GLU A 1 106 ? -8.297 -5.684 -17.047 1 95.56 106 GLU A O 1
ATOM 857 N N . TYR A 1 107 ? -6.281 -6.547 -17.203 1 96.88 107 TYR A N 1
ATOM 858 C CA . TYR A 1 107 ? -6.695 -7.801 -16.578 1 96.88 107 TYR A CA 1
ATOM 859 C C . TYR A 1 107 ? -5.504 -8.523 -15.969 1 96.88 107 TYR A C 1
ATOM 861 O O . TYR A 1 107 ? -4.363 -8.078 -16.109 1 96.88 107 TYR A O 1
ATOM 869 N N . VAL A 1 108 ? -5.789 -9.586 -15.25 1 98.06 108 VAL A N 1
ATOM 870 C CA . VAL A 1 108 ? -4.758 -10.422 -14.641 1 98.06 108 VAL A CA 1
ATOM 871 C C . VAL A 1 108 ? -5.047 -11.891 -14.93 1 98.06 108 VAL A C 1
ATOM 873 O O . VAL A 1 108 ? -6.207 -12.312 -14.961 1 98.06 108 VAL A O 1
ATOM 876 N N . SER A 1 109 ? -3.949 -12.602 -15.164 1 97.69 109 SER A N 1
ATOM 877 C CA . SER A 1 109 ? -4.074 -14.031 -15.438 1 97.69 109 SER A CA 1
ATOM 878 C C . SER A 1 109 ? -3.322 -14.859 -14.398 1 97.69 109 SER A C 1
ATOM 880 O O . SER A 1 109 ? -2.502 -14.328 -13.648 1 97.69 109 SER A O 1
ATOM 882 N N . LEU A 1 110 ? -3.693 -16.109 -14.344 1 97.75 110 LEU A N 1
ATOM 883 C CA . LEU A 1 110 ? -2.947 -17.078 -13.555 1 97.75 110 LEU A CA 1
ATOM 884 C C . LEU A 1 110 ? -3.176 -18.484 -14.07 1 97.75 110 LEU A C 1
ATOM 886 O O . LEU A 1 110 ? -4.074 -18.719 -14.883 1 97.75 110 LEU A O 1
ATOM 890 N N . HIS A 1 111 ? -2.248 -19.359 -13.711 1 96.69 111 HIS A N 1
ATOM 891 C CA . HIS A 1 111 ? -2.406 -20.797 -13.953 1 96.69 111 HIS A CA 1
ATOM 892 C C . HIS A 1 111 ? -2.602 -21.562 -12.648 1 96.69 111 HIS A C 1
ATOM 894 O O . HIS A 1 111 ? -1.904 -21.297 -11.664 1 96.69 111 HIS A O 1
ATOM 900 N N . VAL A 1 112 ? -3.541 -22.453 -12.656 1 97 112 VAL A N 1
ATOM 901 C CA . VAL A 1 112 ? -3.797 -23.266 -11.477 1 97 112 VAL A CA 1
ATOM 902 C C . VAL A 1 112 ? -4.035 -24.719 -11.891 1 97 112 VAL A C 1
ATOM 904 O O . VAL A 1 112 ? -4.688 -24.984 -12.906 1 97 112 VAL A O 1
ATOM 907 N N . ARG A 1 113 ? -3.426 -25.609 -11.078 1 95.25 113 ARG A N 1
ATOM 908 C CA . ARG A 1 113 ? -3.639 -27.031 -11.32 1 95.25 113 ARG A CA 1
ATOM 909 C C . ARG A 1 113 ? -5.125 -27.359 -11.32 1 95.25 113 ARG A C 1
ATOM 911 O O . ARG A 1 113 ? -5.867 -26.922 -10.445 1 95.25 113 ARG A O 1
ATOM 918 N N . VAL A 1 114 ? -5.496 -28.219 -12.281 1 96.56 114 VAL A N 1
ATOM 919 C CA . VAL A 1 114 ? -6.902 -28.609 -12.359 1 96.56 114 VAL A CA 1
ATOM 920 C C . VAL A 1 114 ? -7.312 -29.328 -11.086 1 96.56 114 VAL A C 1
ATOM 922 O O . VAL A 1 114 ? -8.461 -29.219 -10.641 1 96.56 114 VAL A O 1
ATOM 925 N N . GLY A 1 115 ? -6.43 -30 -10.422 1 95.19 115 GLY A N 1
ATOM 926 C CA . GLY A 1 115 ? -6.711 -30.781 -9.219 1 95.19 115 GLY A CA 1
ATOM 927 C C . GLY A 1 115 ? -6.691 -29.938 -7.953 1 95.19 115 GLY A C 1
ATOM 928 O O . GLY A 1 115 ? -7.066 -30.422 -6.883 1 95.19 115 GLY A O 1
ATOM 929 N N . ASN A 1 116 ? -6.273 -28.719 -8.031 1 94.44 116 ASN A N 1
ATOM 930 C CA . ASN A 1 116 ? -6.215 -27.844 -6.867 1 94.44 116 ASN A CA 1
ATOM 931 C C . ASN A 1 116 ? -7.555 -27.156 -6.621 1 94.44 116 ASN A C 1
ATOM 933 O O . ASN A 1 116 ? -7.707 -25.969 -6.91 1 94.44 116 ASN A O 1
ATOM 937 N N . ARG A 1 117 ? -8.359 -27.812 -6.027 1 95 117 ARG A N 1
ATOM 938 C CA . ARG A 1 117 ? -9.734 -27.344 -5.848 1 95 117 ARG A CA 1
ATOM 939 C C . ARG A 1 117 ? -9.781 -26.141 -4.914 1 95 117 ARG A C 1
ATOM 941 O O . ARG A 1 117 ? -10.578 -25.219 -5.121 1 95 117 ARG A O 1
ATOM 948 N N . ALA A 1 118 ? -8.969 -26.25 -3.947 1 93.94 118 ALA A N 1
ATOM 949 C CA . ALA A 1 118 ? -8.961 -25.141 -2.986 1 93.94 118 ALA A CA 1
ATOM 950 C C . ALA A 1 118 ? -8.562 -23.828 -3.654 1 93.94 118 ALA A C 1
ATOM 952 O O . ALA A 1 118 ? -9.242 -22.812 -3.49 1 93.94 118 ALA A O 1
ATOM 953 N N . ALA A 1 119 ? -7.547 -23.875 -4.379 1 96 119 ALA A N 1
ATOM 954 C CA . ALA A 1 119 ? -7.09 -22.688 -5.086 1 96 119 ALA A CA 1
ATOM 955 C C . ALA A 1 119 ? -8.109 -22.234 -6.129 1 96 119 ALA A C 1
ATOM 957 O O . ALA A 1 119 ? -8.406 -21.047 -6.246 1 96 119 ALA A O 1
ATOM 958 N N . PHE A 1 120 ? -8.648 -23.219 -6.805 1 96.94 120 PHE A N 1
ATOM 959 C CA . PHE A 1 120 ? -9.648 -22.906 -7.816 1 96.94 120 PHE A CA 1
ATOM 960 C C . PHE A 1 120 ? -10.836 -22.172 -7.203 1 96.94 120 PHE A C 1
ATOM 962 O O . PHE A 1 120 ? -11.32 -21.188 -7.762 1 96.94 120 PHE A O 1
ATOM 969 N N . SER A 1 121 ? -11.281 -22.578 -6.121 1 96.94 121 SER A N 1
ATOM 970 C CA . SER A 1 121 ? -12.406 -21.969 -5.438 1 96.94 121 SER A CA 1
ATOM 971 C C . SER A 1 121 ? -12.094 -20.531 -5.027 1 96.94 121 SER A C 1
ATOM 973 O O . SER A 1 121 ? -12.922 -19.641 -5.172 1 96.94 121 SER A O 1
ATOM 975 N N . LEU A 1 122 ? -10.922 -20.312 -4.527 1 97.12 122 LEU A N 1
ATOM 976 C CA . LEU A 1 122 ? -10.484 -18.969 -4.176 1 97.12 122 LEU A CA 1
ATOM 977 C C . LEU A 1 122 ? -10.523 -18.047 -5.391 1 97.12 122 LEU A C 1
ATOM 979 O O . LEU A 1 122 ? -11.086 -16.953 -5.328 1 97.12 122 LEU A O 1
ATOM 983 N N . TYR A 1 123 ? -9.984 -18.531 -6.473 1 98.31 123 TYR A N 1
ATOM 984 C CA . TYR A 1 123 ? -9.859 -17.703 -7.664 1 98.31 123 TYR A CA 1
ATOM 985 C C . TYR A 1 123 ? -11.219 -17.469 -8.312 1 98.31 123 TYR A C 1
ATOM 987 O O . TYR A 1 123 ? -11.547 -16.328 -8.672 1 98.31 123 TYR A O 1
ATOM 995 N N . SER A 1 124 ? -11.969 -18.516 -8.414 1 97.69 124 SER A N 1
ATOM 996 C CA . SER A 1 124 ? -13.242 -18.422 -9.125 1 97.69 124 SER A CA 1
ATOM 997 C C . SER A 1 124 ? -14.32 -17.797 -8.25 1 97.69 124 SER A C 1
ATOM 999 O O . SER A 1 124 ? -14.82 -16.703 -8.562 1 97.69 124 SER A O 1
ATOM 1001 N N . SER A 1 125 ? -14.57 -18.312 -7.125 1 97.25 125 SER A N 1
ATOM 1002 C CA . SER A 1 125 ? -15.711 -17.906 -6.305 1 97.25 125 SER A CA 1
ATOM 1003 C C . SER A 1 125 ? -15.414 -16.641 -5.52 1 97.25 125 SER A C 1
ATOM 1005 O O . SER A 1 125 ? -16.25 -15.742 -5.43 1 97.25 125 SER A O 1
ATOM 1007 N N . THR A 1 126 ? -14.281 -16.562 -5.02 1 96.94 126 THR A N 1
ATOM 1008 C CA . THR A 1 126 ? -13.984 -15.453 -4.125 1 96.94 126 THR A CA 1
ATOM 1009 C C . THR A 1 126 ? -13.461 -14.25 -4.906 1 96.94 126 THR A C 1
ATOM 1011 O O . THR A 1 126 ? -13.82 -13.109 -4.621 1 96.94 126 THR A O 1
ATOM 1014 N N . LEU A 1 127 ? -12.656 -14.445 -5.902 1 97.94 127 LEU A N 1
ATOM 1015 C CA . LEU A 1 127 ? -11.938 -13.336 -6.523 1 97.94 127 LEU A CA 1
ATOM 1016 C C . LEU A 1 127 ? -12.5 -13.039 -7.906 1 97.94 127 LEU A C 1
ATOM 1018 O O . LEU A 1 127 ? -12.148 -12.023 -8.516 1 97.94 127 LEU A O 1
ATOM 1022 N N . GLY A 1 128 ? -13.297 -13.922 -8.414 1 97.94 128 GLY A N 1
ATOM 1023 C CA . GLY A 1 128 ? -14.047 -13.625 -9.625 1 97.94 128 GLY A CA 1
ATOM 1024 C C . GLY A 1 128 ? -13.266 -13.914 -10.898 1 97.94 128 GLY A C 1
ATOM 1025 O O . GLY A 1 128 ? -13.516 -13.305 -11.938 1 97.94 128 GLY A O 1
ATOM 1026 N N . TYR A 1 129 ? -12.305 -14.812 -10.836 1 98.62 129 TYR A N 1
ATOM 1027 C CA . TYR A 1 129 ? -11.617 -15.25 -12.047 1 98.62 129 TYR A CA 1
ATOM 1028 C C . TYR A 1 129 ? -12.516 -16.156 -12.891 1 98.62 129 TYR A C 1
ATOM 1030 O O . TYR A 1 129 ? -13.344 -16.891 -12.344 1 98.62 129 TYR A O 1
ATOM 1038 N N . LEU A 1 130 ? -12.203 -16.078 -14.234 1 98.56 130 LEU A N 1
ATOM 1039 C CA . LEU A 1 130 ? -12.875 -16.969 -15.172 1 98.56 130 LEU A CA 1
ATOM 1040 C C . LEU A 1 130 ? -11.859 -17.828 -15.922 1 98.56 130 LEU A C 1
ATOM 1042 O O . LEU A 1 130 ? -10.75 -17.375 -16.219 1 98.56 130 LEU A O 1
ATOM 1046 N N . ILE A 1 131 ? -12.281 -19 -16.25 1 98.06 131 ILE A N 1
ATOM 1047 C CA . ILE A 1 131 ? -11.43 -19.859 -17.078 1 98.06 131 ILE A CA 1
ATOM 1048 C C . ILE A 1 131 ? -11.352 -19.297 -18.5 1 98.06 131 ILE A C 1
ATOM 1050 O O . ILE A 1 131 ? -12.383 -19.062 -19.141 1 98.06 131 ILE A O 1
ATOM 1054 N N . HIS A 1 132 ? -10.219 -19.047 -18.844 1 97.25 132 HIS A N 1
ATOM 1055 C CA . HIS A 1 132 ? -9.984 -18.578 -20.203 1 97.25 132 HIS A CA 1
ATOM 1056 C C . HIS A 1 132 ? -9.594 -19.719 -21.125 1 97.25 132 HIS A C 1
ATOM 1058 O O . HIS A 1 132 ? -9.977 -19.734 -22.297 1 97.25 132 HIS A O 1
ATOM 1064 N N . ASP A 1 133 ? -8.766 -20.578 -20.594 1 97.12 133 ASP A N 1
ATOM 1065 C CA . ASP A 1 133 ? -8.281 -21.719 -21.344 1 97.12 133 ASP A CA 1
ATOM 1066 C C . ASP A 1 133 ? -7.797 -22.828 -20.422 1 97.12 133 ASP A C 1
ATOM 1068 O O . ASP A 1 133 ? -7.738 -22.656 -19.203 1 97.12 133 ASP A O 1
ATOM 1072 N N . THR A 1 134 ? -7.656 -24.016 -21.078 1 97.38 134 THR A N 1
ATOM 1073 C CA . THR A 1 134 ? -7.055 -25.141 -20.375 1 97.38 134 THR A CA 1
ATOM 1074 C C . THR A 1 134 ? -5.797 -25.609 -21.094 1 97.38 134 THR A C 1
ATOM 1076 O O . THR A 1 134 ? -5.836 -25.922 -22.281 1 97.38 134 THR A O 1
ATOM 1079 N N . GLU A 1 135 ? -4.754 -25.641 -20.328 1 94.81 135 GLU A N 1
ATOM 1080 C CA . GLU A 1 135 ? -3.486 -26.078 -20.906 1 94.81 135 GLU A CA 1
ATOM 1081 C C . GLU A 1 135 ? -3.172 -27.516 -20.5 1 94.81 135 GLU A C 1
ATOM 1083 O O . GLU A 1 135 ? -2.971 -27.797 -19.312 1 94.81 135 GLU A O 1
ATOM 1088 N N . ALA A 1 136 ? -3.045 -28.297 -21.578 1 94.94 136 ALA A N 1
ATOM 1089 C CA . ALA A 1 136 ? -2.783 -29.703 -21.328 1 94.94 136 ALA A CA 1
ATOM 1090 C C . ALA A 1 136 ? -1.339 -29.938 -20.891 1 94.94 136 ALA A C 1
ATOM 1092 O O . ALA A 1 136 ? -0.416 -29.328 -21.438 1 94.94 136 ALA A O 1
ATOM 1093 N N . LYS A 1 137 ? -1.13 -30.812 -19.938 1 93.75 137 LYS A N 1
ATOM 1094 C CA . LYS A 1 137 ? 0.181 -31.203 -19.422 1 93.75 137 LYS A CA 1
ATOM 1095 C C . LYS A 1 137 ? 1.051 -29.984 -19.141 1 93.75 137 LYS A C 1
ATOM 1097 O O . LYS A 1 137 ? 2.205 -29.922 -19.562 1 93.75 137 LYS A O 1
ATOM 1102 N N . TYR A 1 138 ? 0.359 -29.094 -18.531 1 91.06 138 TYR A N 1
ATOM 1103 C CA . TYR A 1 138 ? 1.023 -27.844 -18.219 1 91.06 138 TYR A CA 1
ATOM 1104 C C . TYR A 1 138 ? 2.119 -28.047 -17.188 1 91.06 138 TYR A C 1
ATOM 1106 O O . TYR A 1 138 ? 3.201 -27.469 -17.297 1 91.06 138 TYR A O 1
ATOM 1114 N N . TYR A 1 139 ? 1.817 -28.844 -16.25 1 88.94 139 TYR A N 1
ATOM 1115 C CA . TYR A 1 139 ? 2.762 -29.062 -15.164 1 88.94 139 TYR A CA 1
ATOM 1116 C C . TYR A 1 139 ? 3.674 -30.25 -15.477 1 88.94 139 TYR A C 1
ATOM 1118 O O . TYR A 1 139 ? 3.289 -31.172 -16.203 1 88.94 139 TYR A O 1
ATOM 1126 N N . ALA A 1 140 ? 4.895 -30.297 -14.875 1 84.94 140 ALA A N 1
ATOM 1127 C CA . ALA A 1 140 ? 5.938 -31.281 -15.125 1 84.94 140 ALA A CA 1
ATOM 1128 C C . ALA A 1 140 ? 5.426 -32.688 -14.852 1 84.94 140 ALA A C 1
ATOM 1130 O O . ALA A 1 140 ? 5.859 -33.656 -15.492 1 84.94 140 ALA A O 1
ATOM 1131 N N . ASP A 1 141 ? 4.508 -32.875 -13.961 1 88.31 141 ASP A N 1
ATOM 1132 C CA . ASP A 1 141 ? 3.988 -34.188 -13.617 1 88.31 141 ASP A CA 1
ATOM 1133 C C . ASP A 1 141 ? 2.865 -34.594 -14.57 1 88.31 141 ASP A C 1
ATOM 1135 O O . ASP A 1 141 ? 2.227 -35.656 -14.367 1 88.31 141 ASP A O 1
ATOM 1139 N N . GLY A 1 142 ? 2.602 -33.719 -15.523 1 91.75 142 GLY A N 1
ATOM 1140 C CA . GLY A 1 142 ? 1.635 -34.062 -16.547 1 91.75 142 GLY A CA 1
ATOM 1141 C C . GLY A 1 142 ? 0.24 -33.531 -16.25 1 91.75 142 GLY A C 1
ATOM 1142 O O . GLY A 1 142 ? -0.679 -33.719 -17.062 1 91.75 142 GLY A O 1
ATOM 1143 N N . GLU A 1 143 ? 0.078 -32.875 -15.188 1 93.38 143 GLU A N 1
ATOM 1144 C CA . GLU A 1 143 ? -1.244 -32.375 -14.836 1 93.38 143 GLU A CA 1
ATOM 1145 C C . GLU A 1 143 ? -1.6 -31.141 -15.688 1 93.38 143 GLU A C 1
ATOM 1147 O O . GLU A 1 143 ? -0.733 -30.328 -16 1 93.38 143 GLU A O 1
ATOM 1152 N N . ASP A 1 144 ? -2.873 -31.031 -15.984 1 96.56 144 ASP A N 1
ATOM 1153 C CA . ASP A 1 144 ? -3.381 -29.891 -16.75 1 96.56 144 ASP A CA 1
ATOM 1154 C C . ASP A 1 144 ? -3.523 -28.656 -15.852 1 96.56 144 ASP A C 1
ATOM 1156 O O . ASP A 1 144 ? -3.574 -28.781 -14.625 1 96.56 144 ASP A O 1
ATOM 1160 N N . ALA A 1 145 ? -3.51 -27.484 -16.531 1 97.19 145 ALA A N 1
ATOM 1161 C CA . ALA A 1 145 ? -3.717 -26.234 -15.812 1 97.19 145 ALA A CA 1
ATOM 1162 C C . ALA A 1 145 ? -4.891 -25.453 -16.391 1 97.19 145 ALA A C 1
ATOM 1164 O O . ALA A 1 145 ? -5.074 -25.406 -17.609 1 97.19 145 ALA A O 1
ATOM 1165 N N . TYR A 1 146 ? -5.68 -24.891 -15.516 1 98 146 TYR A N 1
ATOM 1166 C CA . TYR A 1 146 ? -6.586 -23.844 -15.961 1 98 146 TYR A CA 1
ATOM 1167 C C . TYR A 1 146 ? -5.852 -22.516 -16.125 1 98 146 TYR A C 1
ATOM 1169 O O . TYR A 1 146 ? -5.086 -22.109 -15.25 1 98 146 TYR A O 1
ATOM 1177 N N . ASP A 1 147 ? -6 -21.938 -17.266 1 97.31 147 ASP A N 1
ATOM 1178 C CA . ASP A 1 147 ? -5.66 -20.531 -17.453 1 97.31 147 ASP A CA 1
ATOM 1179 C C . ASP A 1 147 ? -6.84 -19.625 -17.094 1 97.31 147 ASP A C 1
ATOM 1181 O O . ASP A 1 147 ? -7.848 -19.609 -17.797 1 97.31 147 ASP A O 1
ATOM 1185 N N . MET A 1 148 ? -6.66 -18.938 -16.016 1 98.5 148 MET A N 1
ATOM 1186 C CA . MET A 1 148 ? -7.766 -18.109 -15.547 1 98.5 148 MET A CA 1
ATOM 1187 C C . MET A 1 148 ? -7.434 -16.625 -15.68 1 98.5 148 MET A C 1
ATOM 1189 O O . MET A 1 148 ? -6.266 -16.234 -15.625 1 98.5 148 MET A O 1
ATOM 1193 N N . ARG A 1 149 ? -8.523 -15.844 -15.844 1 98.06 149 ARG A N 1
ATOM 1194 C CA . ARG A 1 149 ? -8.352 -14.406 -16.016 1 98.06 149 ARG A CA 1
ATOM 1195 C C . ARG A 1 149 ? -9.414 -13.625 -15.258 1 98.06 149 ARG A C 1
ATOM 1197 O O . ARG A 1 149 ? -10.555 -14.086 -15.125 1 98.06 149 ARG A O 1
ATOM 1204 N N . LYS A 1 150 ? -9.031 -12.547 -14.812 1 98.31 150 LYS A N 1
ATOM 1205 C CA . LYS A 1 150 ? -9.93 -11.57 -14.188 1 98.31 150 LYS A CA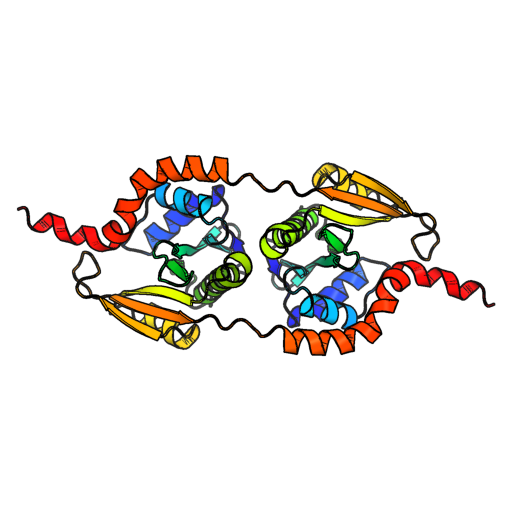 1
ATOM 1206 C C . LYS A 1 150 ? -9.758 -10.195 -14.828 1 98.31 150 LYS A C 1
ATOM 1208 O O . LYS A 1 150 ? -8.656 -9.648 -14.852 1 98.31 150 LYS A O 1
ATOM 1213 N N . VAL A 1 151 ? -10.812 -9.625 -15.336 1 97.44 151 VAL A N 1
ATOM 1214 C CA . VAL A 1 151 ? -10.773 -8.297 -15.953 1 97.44 151 VAL A CA 1
ATOM 1215 C C . VAL A 1 151 ? -10.953 -7.227 -14.875 1 97.44 151 VAL A C 1
ATOM 1217 O O . VAL A 1 151 ? -11.805 -7.355 -14 1 97.44 151 VAL A O 1
ATOM 1220 N N . PHE A 1 152 ? -10.031 -6.285 -15.008 1 95.56 152 PHE A N 1
ATOM 1221 C CA . PHE A 1 152 ? -10.141 -5.18 -14.07 1 95.56 152 PHE A CA 1
ATOM 1222 C C . PHE A 1 152 ? -11.094 -4.113 -14.586 1 95.56 152 PHE A C 1
ATOM 1224 O O . PHE A 1 152 ? -11.062 -3.771 -15.773 1 95.56 152 PHE A O 1
ATOM 1231 N N . VAL A 1 153 ? -12.125 -3.758 -13.844 1 81.44 153 VAL A N 1
ATOM 1232 C CA . VAL A 1 153 ? -13.031 -2.68 -14.234 1 81.44 153 VAL A CA 1
ATOM 1233 C C . VAL A 1 153 ? -12.539 -1.36 -13.633 1 81.44 153 VAL A C 1
ATOM 1235 O O . VAL A 1 153 ? -12.32 -1.262 -12.422 1 81.44 153 VAL A O 1
ATOM 1238 N N . LYS A 1 154 ? -12.023 -0.421 -14.477 1 67.94 154 LYS A N 1
ATOM 1239 C CA . LYS A 1 154 ? -11.602 0.888 -13.984 1 67.94 154 LYS A CA 1
ATOM 1240 C C . LYS A 1 154 ? -12.797 1.693 -13.477 1 67.94 154 LYS A C 1
ATOM 1242 O O . LYS A 1 154 ? -13.812 1.813 -14.164 1 67.94 154 LYS A O 1
ATOM 1247 N N . PRO A 1 155 ? -12.859 1.866 -12.164 1 57.69 155 PRO A N 1
ATOM 1248 C CA . PRO A 1 155 ? -13.984 2.703 -11.742 1 57.69 155 PRO A CA 1
ATOM 1249 C C . PRO A 1 155 ? -14.062 4.02 -12.516 1 57.69 155 PRO A C 1
ATOM 1251 O O . PRO A 1 155 ? -13.031 4.617 -12.828 1 57.69 155 PRO A O 1
ATOM 1254 N N . LYS A 1 156 ? -15.125 4.32 -13.203 1 52.22 156 LYS A N 1
ATOM 1255 C CA . LYS A 1 156 ? -15.359 5.555 -13.945 1 52.22 156 LYS A CA 1
ATOM 1256 C C . LYS A 1 156 ? -15.133 6.777 -13.055 1 52.22 156 LYS A C 1
ATOM 1258 O O . LYS A 1 156 ? -15.625 6.828 -11.93 1 52.22 156 LYS A O 1
ATOM 1263 N N . PRO A 1 157 ? -14.188 7.652 -13.398 1 49.5 157 PRO A N 1
ATOM 1264 C CA . PRO A 1 157 ? -13.945 8.938 -12.734 1 49.5 157 PRO A CA 1
ATOM 1265 C C . PRO A 1 157 ? -15.242 9.672 -12.391 1 49.5 157 PRO A C 1
ATOM 1267 O O . PRO A 1 157 ? -15.25 10.523 -11.492 1 49.5 157 PRO A O 1
ATOM 1270 N N . ALA A 1 158 ? -16.328 9.516 -13.094 1 47.66 158 ALA A N 1
ATOM 1271 C CA . ALA A 1 158 ? -17.516 10.375 -13.031 1 47.66 158 ALA A CA 1
ATOM 1272 C C . ALA A 1 158 ? -18.188 10.273 -11.672 1 47.66 158 ALA A C 1
ATOM 1274 O O . ALA A 1 158 ? -18.672 11.281 -11.141 1 47.66 158 ALA A O 1
ATOM 1275 N N . VAL A 1 159 ? -18.375 9.148 -11.188 1 45.66 159 VAL A N 1
ATOM 1276 C CA . VAL A 1 159 ? -19.109 9.031 -9.93 1 45.66 159 VAL A CA 1
ATOM 1277 C C . VAL A 1 159 ? -18.297 9.672 -8.797 1 45.66 159 VAL A C 1
ATOM 1279 O O . VAL A 1 159 ? -18.859 10.078 -7.781 1 45.66 159 VAL A O 1
ATOM 1282 N N . VAL A 1 160 ? -17 9.523 -8.828 1 51.66 160 VAL A N 1
ATOM 1283 C CA . VAL A 1 160 ? -16.109 10.148 -7.848 1 51.66 160 VAL A CA 1
ATOM 1284 C C . VAL A 1 160 ? -16.156 11.664 -8 1 51.66 160 VAL A C 1
ATOM 1286 O O . VAL A 1 160 ? -15.922 12.398 -7.039 1 51.66 160 VAL A O 1
ATOM 1289 N N . GLU A 1 161 ? -16.328 12.109 -9.25 1 51.66 161 GLU A N 1
ATOM 1290 C CA . GLU A 1 161 ? -16.422 13.539 -9.523 1 51.66 161 GLU A CA 1
ATOM 1291 C C . GLU A 1 161 ? -17.688 14.141 -8.922 1 51.66 161 GLU A C 1
ATOM 1293 O O . GLU A 1 161 ? -17.656 15.25 -8.383 1 51.66 161 GLU A O 1
ATOM 1298 N N . GLU A 1 162 ? -18.766 13.461 -9.109 1 49.25 162 GLU A N 1
ATOM 1299 C CA . GLU A 1 162 ? -20 14.016 -8.586 1 49.25 162 GLU A CA 1
ATOM 1300 C C . GLU A 1 162 ? -19.984 14.086 -7.062 1 49.25 162 GLU A C 1
ATOM 1302 O O . GLU A 1 162 ? -20.438 15.07 -6.473 1 49.25 162 GLU A O 1
ATOM 1307 N N . ALA A 1 163 ? -19.484 13.148 -6.473 1 52.75 163 ALA A N 1
ATOM 1308 C CA . ALA A 1 163 ? -19.422 13.18 -5.012 1 52.75 163 ALA A CA 1
ATOM 1309 C C . ALA A 1 163 ? -18.422 14.234 -4.535 1 52.75 163 ALA A C 1
ATOM 1311 O O . ALA A 1 163 ? -18.656 14.891 -3.518 1 52.75 163 ALA A O 1
ATOM 1312 N N . LYS A 1 164 ? -17.422 14.461 -5.348 1 54.81 164 LYS A N 1
ATOM 1313 C CA . LYS A 1 164 ? -16.422 15.477 -5.062 1 54.81 164 LYS A CA 1
ATOM 1314 C C . LYS A 1 164 ? -17.031 16.875 -5.004 1 54.81 164 LYS A C 1
ATOM 1316 O O . LYS A 1 164 ? -16.672 17.688 -4.152 1 54.81 164 LYS A O 1
ATOM 1321 N N . GLU A 1 165 ? -17.859 17.094 -6.023 1 52.97 165 GLU A N 1
ATOM 1322 C CA . GLU A 1 165 ? -18.453 18.422 -6.141 1 52.97 165 GLU A CA 1
ATOM 1323 C C . GLU A 1 165 ? -19.312 18.75 -4.926 1 52.97 165 GLU A C 1
ATOM 1325 O O . GLU A 1 165 ? -19.344 19.875 -4.457 1 52.97 165 GLU A O 1
ATOM 1330 N N . GLU A 1 166 ? -20.016 17.844 -4.531 1 50.84 166 GLU A N 1
ATOM 1331 C CA . GLU A 1 166 ? -20.922 18.109 -3.412 1 50.84 166 GLU A CA 1
ATOM 1332 C C . GLU A 1 166 ? -20.125 18.359 -2.127 1 50.84 166 GLU A C 1
ATOM 1334 O O . GLU A 1 166 ? -20.469 19.266 -1.352 1 50.84 166 GLU A O 1
ATOM 1339 N N . VAL A 1 167 ? -19.109 17.578 -1.963 1 55.12 167 VAL A N 1
ATOM 1340 C CA . VAL A 1 167 ? -18.344 17.672 -0.72 1 55.12 167 VAL A CA 1
ATOM 1341 C C . VAL A 1 167 ? -17.391 18.859 -0.786 1 55.12 167 VAL A C 1
ATOM 1343 O O . VAL A 1 167 ? -16.828 19.266 0.232 1 55.12 167 VAL A O 1
ATOM 1346 N N . LYS A 1 168 ? -16.938 19.125 -2.027 1 52.84 168 LYS A N 1
ATOM 1347 C CA . LYS A 1 168 ? -16.016 20.25 -2.199 1 52.84 168 LYS A CA 1
ATOM 1348 C C . LYS A 1 168 ? -16.641 21.547 -1.678 1 52.84 168 LYS A C 1
ATOM 1350 O O . LYS A 1 168 ? -15.938 22.375 -1.104 1 52.84 168 LYS A O 1
ATOM 1355 N N . LYS A 1 169 ? -17.812 21.828 -2.236 1 48.25 169 LYS A N 1
ATOM 1356 C CA . LYS A 1 169 ? -18.406 23.109 -1.895 1 48.25 169 LYS A CA 1
ATOM 1357 C C . LYS A 1 169 ? -18.391 23.344 -0.385 1 48.25 169 LYS A C 1
ATOM 1359 O O . LYS A 1 169 ? -18.25 24.469 0.079 1 48.25 169 LYS A O 1
ATOM 1364 N N . GLU A 1 170 ? -18.547 22.297 0.242 1 46.91 170 GLU A N 1
ATOM 1365 C CA . GLU A 1 170 ? -18.656 22.5 1.685 1 46.91 170 GLU A CA 1
ATOM 1366 C C . GLU A 1 170 ? -17.281 22.469 2.346 1 46.91 170 GLU A C 1
ATOM 1368 O O . GLU A 1 170 ? -17.078 23.109 3.379 1 46.91 170 GLU A O 1
ATOM 1373 N N . VAL A 1 171 ? -16.328 21.641 1.816 1 49.09 171 VAL A N 1
ATOM 1374 C CA . VAL A 1 171 ? -15.086 21.359 2.52 1 49.09 171 VAL A CA 1
ATOM 1375 C C . VAL A 1 171 ? -14.047 22.422 2.168 1 49.09 171 VAL A C 1
ATOM 1377 O O . VAL A 1 171 ? -12.953 22.438 2.74 1 49.09 171 VAL A O 1
ATOM 1380 N N . LYS A 1 172 ? -14.023 23 0.991 1 45.12 172 LYS A N 1
ATOM 1381 C CA . LYS A 1 172 ? -12.961 23.938 0.611 1 45.12 172 LYS A CA 1
ATOM 1382 C C . LYS A 1 172 ? -12.695 24.953 1.723 1 45.12 172 LYS A C 1
ATOM 1384 O O . LYS A 1 172 ? -11.648 25.594 1.734 1 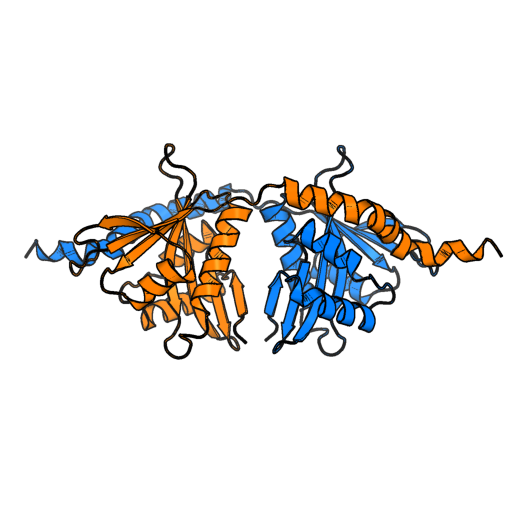45.12 172 LYS A O 1
ATOM 1389 N N . GLN A 1 173 ? -13.688 25.562 2.098 1 39.66 173 GLN A N 1
ATOM 1390 C CA . GLN A 1 173 ? -13.469 26.688 3.018 1 39.66 173 GLN A CA 1
ATOM 1391 C C . GLN A 1 173 ? -12.719 26.234 4.262 1 39.66 173 GLN A C 1
ATOM 1393 O O . GLN A 1 173 ? -12.031 27.031 4.906 1 39.66 173 GLN A O 1
ATOM 1398 N N . ASP A 1 174 ? -12.852 25.031 4.621 1 43.69 174 ASP A N 1
ATOM 1399 C CA . ASP A 1 174 ? -12.5 24.719 6 1 43.69 174 ASP A CA 1
ATOM 1400 C C . ASP A 1 174 ? -11.023 24.359 6.121 1 43.69 174 ASP A C 1
ATOM 1402 O O . ASP A 1 174 ? -10.508 24.172 7.227 1 43.69 174 ASP A O 1
ATOM 1406 N N . THR A 1 175 ? -10.367 23.922 5.105 1 47.5 175 THR A N 1
ATOM 1407 C CA . THR A 1 175 ? -9.031 23.406 5.402 1 47.5 175 THR A CA 1
ATOM 1408 C C . THR A 1 175 ? -8.094 24.547 5.793 1 47.5 175 THR A C 1
ATOM 1410 O O . THR A 1 175 ? -7.359 24.438 6.777 1 47.5 175 THR A O 1
ATOM 1413 N N . VAL A 1 176 ? -7.781 25.453 4.891 1 44.78 176 VAL A N 1
ATOM 1414 C CA . VAL A 1 176 ? -6.961 26.609 5.258 1 44.78 176 VAL A CA 1
ATOM 1415 C C . VAL A 1 176 ? -7.598 27.344 6.434 1 44.78 176 VAL A C 1
ATOM 1417 O O . VAL A 1 176 ? -6.895 27.859 7.305 1 44.78 176 VAL A O 1
ATOM 1420 N N . GLU A 1 177 ? -8.797 27.484 6.363 1 43.69 177 GLU A N 1
ATOM 1421 C CA . GLU A 1 177 ? -9.531 28.203 7.398 1 43.69 177 GLU A CA 1
ATOM 1422 C C . GLU A 1 177 ? -9.477 27.469 8.734 1 43.69 177 GLU A C 1
ATOM 1424 O O . GLU A 1 177 ? -9.406 28.094 9.789 1 43.69 177 GLU A O 1
ATOM 1429 N N . GLN A 1 178 ? -9.633 26.25 8.633 1 50.03 178 GLN A N 1
ATOM 1430 C CA . GLN A 1 178 ? -9.57 25.625 9.945 1 50.03 178 GLN A CA 1
ATOM 1431 C C . GLN A 1 178 ? -8.172 25.734 10.547 1 50.03 178 GLN A C 1
ATOM 1433 O O . GLN A 1 178 ? -8.031 25.875 11.766 1 50.03 178 GLN A O 1
ATOM 1438 N N . LYS A 1 179 ? -7.195 25.688 9.758 1 52.44 179 LYS A N 1
ATOM 1439 C CA . LYS A 1 179 ? -5.906 26 10.359 1 52.44 179 LYS A CA 1
ATOM 1440 C C . LYS A 1 179 ? -5.789 27.5 10.648 1 52.44 179 LYS A C 1
ATOM 1442 O O . LYS A 1 179 ? -5.207 27.891 11.664 1 52.44 179 LYS A O 1
ATOM 1447 N N . LYS A 1 180 ? -6.371 28.469 9.758 1 47.06 180 LYS A N 1
ATOM 1448 C CA . LYS A 1 180 ? -6.379 29.922 9.977 1 47.06 180 LYS A CA 1
ATOM 1449 C C . LYS A 1 180 ? -7.531 30.328 10.883 1 47.06 180 LYS A C 1
ATOM 1451 O O . LYS A 1 180 ? -7.402 31.281 11.664 1 47.06 180 LYS A O 1
ATOM 1456 N N . ARG A 1 181 ? -8.797 29.984 10.672 1 44.38 181 ARG A N 1
ATOM 1457 C CA . ARG A 1 181 ? -9.969 30.672 11.227 1 44.38 181 ARG A CA 1
ATOM 1458 C C . ARG A 1 181 ? -10.031 30.516 12.742 1 44.38 181 ARG A C 1
ATOM 1460 O O . ARG A 1 181 ? -10.992 30.953 13.375 1 44.38 181 ARG A O 1
ATOM 1467 N N . ARG A 1 182 ? -9.484 29.812 13.352 1 39.09 182 ARG A N 1
ATOM 1468 C CA . ARG A 1 182 ? -9.727 30.25 14.727 1 39.09 182 ARG A CA 1
ATOM 1469 C C . ARG A 1 182 ? -9.258 31.672 14.938 1 39.09 182 ARG A C 1
ATOM 1471 O O . ARG A 1 182 ? -9.438 32.25 16.016 1 39.09 182 ARG A O 1
ATOM 1478 N N . ASN A 1 183 ? -8.477 32.375 14.094 1 34.62 183 ASN A N 1
ATOM 1479 C CA . ASN A 1 183 ? -8.07 33.719 14.539 1 34.62 183 ASN A CA 1
ATOM 1480 C C . ASN A 1 183 ? -9.125 34.75 14.188 1 34.62 183 ASN A C 1
ATOM 1482 O O . ASN A 1 183 ? -9.047 35.906 14.656 1 34.62 183 ASN A O 1
ATOM 1486 N N . LYS A 1 184 ? -9.875 34.844 13.031 1 38 184 LYS A N 1
ATOM 1487 C CA . LYS A 1 184 ? -10.555 36.094 12.742 1 38 184 LYS A CA 1
ATOM 1488 C C . LYS A 1 184 ? -11.75 36.312 13.672 1 38 184 LYS A C 1
ATOM 1490 O O . LYS A 1 184 ? -12.414 37.344 13.617 1 38 184 LYS A O 1
ATOM 1495 N N . LYS A 1 185 ? -12.453 35.5 14.312 1 37.69 185 LYS A N 1
ATOM 1496 C CA . LYS A 1 185 ? -13.641 36.062 14.945 1 37.69 185 LYS A CA 1
ATOM 1497 C C . LYS A 1 185 ? -13.266 36.969 16.109 1 37.69 185 LYS A C 1
ATOM 1499 O O . LYS A 1 185 ? -14.125 37.406 16.875 1 37.69 185 LYS A O 1
ATOM 1504 N N . LYS A 1 186 ? -12.031 37.25 16.5 1 33.72 186 LYS A N 1
ATOM 1505 C CA . LYS A 1 186 ? -12.117 38.281 17.531 1 33.72 186 LYS A CA 1
ATOM 1506 C C . LYS A 1 186 ? -12.336 39.656 16.906 1 33.72 186 LYS A C 1
ATOM 1508 O O . LYS A 1 186 ? -12.297 40.656 17.609 1 33.72 186 LYS A O 1
ATOM 1513 N N . LYS A 1 187 ? -12.156 39.875 15.641 1 31.73 187 LYS A N 1
ATOM 1514 C CA . LYS A 1 187 ? -12.281 41.344 15.469 1 31.73 187 LYS A CA 1
ATOM 1515 C C . LYS A 1 187 ? -13.734 41.781 15.594 1 31.73 187 LYS A C 1
ATOM 1517 O O . LYS A 1 187 ? -14.031 42.969 15.477 1 31.73 187 LYS A O 1
ATOM 1522 N N . ASN A 1 188 ? -14.734 40.938 15.367 1 30.3 188 ASN A N 1
ATOM 1523 C CA . ASN A 1 188 ? -15.938 41.75 15.375 1 30.3 188 ASN A CA 1
ATOM 1524 C C . ASN A 1 188 ? -16.391 42.094 16.797 1 30.3 188 ASN A C 1
ATOM 1526 O O . ASN A 1 188 ? -17.391 42.781 16.984 1 30.3 188 ASN A O 1
ATOM 1530 N N . LYS A 1 189 ? -15.828 41.438 17.938 1 27.34 189 LYS A N 1
ATOM 1531 C CA . LYS A 1 189 ? -16.266 42.25 19.078 1 27.34 189 LYS A CA 1
ATOM 1532 C C . LYS A 1 189 ? -15.234 43.312 19.406 1 27.34 189 LYS A C 1
ATOM 1534 O O . LYS A 1 189 ? -14.031 43.094 19.266 1 27.34 189 LYS A O 1
ATOM 1539 N N . MET B 1 1 ? 3.057 -5.766 16.625 1 80.5 1 MET B N 1
ATOM 1540 C CA . MET B 1 1 ? 3.68 -5.105 15.484 1 80.5 1 MET B CA 1
ATOM 1541 C C . MET B 1 1 ? 2.691 -4.176 14.789 1 80.5 1 MET B C 1
ATOM 1543 O O . MET B 1 1 ? 1.49 -4.449 14.766 1 80.5 1 MET B O 1
ATOM 1547 N N . VAL B 1 2 ? 3.105 -2.965 14.539 1 89.75 2 VAL B N 1
ATOM 1548 C CA . VAL B 1 2 ? 2.24 -1.966 13.922 1 89.75 2 VAL B CA 1
ATOM 1549 C C . VAL B 1 2 ? 2.146 -2.223 12.422 1 89.75 2 VAL B C 1
ATOM 1551 O O . VAL B 1 2 ? 3.15 -2.52 11.773 1 89.75 2 VAL B O 1
ATOM 1554 N N . CYS B 1 3 ? 0.923 -2.283 11.953 1 92.94 3 CYS B N 1
ATOM 1555 C CA . CYS B 1 3 ? 0.663 -2.496 10.531 1 92.94 3 CYS B CA 1
ATOM 1556 C C . CYS B 1 3 ? 0.281 -1.189 9.852 1 92.94 3 CYS B C 1
ATOM 1558 O O . CYS B 1 3 ? -0.666 -0.519 10.266 1 92.94 3 CYS B O 1
ATOM 1560 N N . ILE B 1 4 ? 1.097 -0.819 8.852 1 96.06 4 ILE B N 1
ATOM 1561 C CA . ILE B 1 4 ? 0.76 0.351 8.047 1 96.06 4 ILE B CA 1
ATOM 1562 C C . ILE B 1 4 ? -0.063 -0.076 6.832 1 96.06 4 ILE B C 1
ATOM 1564 O O . ILE B 1 4 ? 0.347 -0.959 6.074 1 96.06 4 ILE B O 1
ATOM 1568 N N . ARG B 1 5 ? -1.198 0.51 6.707 1 94.88 5 ARG B N 1
ATOM 1569 C CA . ARG B 1 5 ? -2.047 0.16 5.574 1 94.88 5 ARG B CA 1
ATOM 1570 C C . ARG B 1 5 ? -2.879 1.356 5.121 1 94.88 5 ARG B C 1
ATOM 1572 O O . ARG B 1 5 ? -3.035 2.326 5.867 1 94.88 5 ARG B O 1
ATOM 1579 N N . ARG B 1 6 ? -3.424 1.278 3.895 1 95.88 6 ARG B N 1
ATOM 1580 C CA . ARG B 1 6 ? -4.375 2.287 3.439 1 95.88 6 ARG B CA 1
ATOM 1581 C C . ARG B 1 6 ? -5.641 2.268 4.289 1 95.88 6 ARG B C 1
ATOM 1583 O O . ARG B 1 6 ? -6.125 1.2 4.668 1 95.88 6 ARG B O 1
ATOM 1590 N N . ALA B 1 7 ? -6.152 3.447 4.496 1 97.31 7 ALA B N 1
ATOM 1591 C CA . ALA B 1 7 ? -7.391 3.553 5.266 1 97.31 7 ALA B CA 1
ATOM 1592 C C . ALA B 1 7 ? -8.594 3.119 4.434 1 97.31 7 ALA B C 1
ATOM 1594 O O . ALA B 1 7 ? -8.578 3.229 3.203 1 97.31 7 ALA B O 1
ATOM 1595 N N . GLN B 1 8 ? -9.531 2.572 5.164 1 95 8 GLN B N 1
ATOM 1596 C CA . GLN B 1 8 ? -10.852 2.279 4.617 1 95 8 GLN B CA 1
ATOM 1597 C C . GLN B 1 8 ? -11.914 3.197 5.215 1 95 8 GLN B C 1
ATOM 1599 O O . GLN B 1 8 ? -11.719 3.76 6.297 1 95 8 GLN B O 1
ATOM 1604 N N . PRO B 1 9 ? -13.031 3.328 4.461 1 95 9 PRO B N 1
ATOM 1605 C CA . PRO B 1 9 ? -14.086 4.188 4.996 1 95 9 PRO B CA 1
ATOM 1606 C C . PRO B 1 9 ? -14.5 3.799 6.414 1 95 9 PRO B C 1
ATOM 1608 O O . PRO B 1 9 ? -14.797 4.668 7.234 1 95 9 PRO B O 1
ATOM 1611 N N . ALA B 1 10 ? -14.43 2.578 6.723 1 95.5 10 ALA B N 1
ATOM 1612 C CA . ALA B 1 10 ? -14.82 2.092 8.047 1 95.5 10 ALA B CA 1
ATOM 1613 C C . ALA B 1 10 ? -13.844 2.57 9.117 1 95.5 10 ALA B C 1
ATOM 1615 O O . ALA B 1 10 ? -14.133 2.494 10.312 1 95.5 10 ALA B O 1
ATOM 1616 N N . ASP B 1 11 ? -12.695 3.102 8.719 1 97.19 11 ASP B N 1
ATOM 1617 C CA . ASP B 1 11 ? -11.664 3.539 9.656 1 97.19 11 ASP B CA 1
ATOM 1618 C C . ASP B 1 11 ? -11.867 4.996 10.055 1 97.19 11 ASP B C 1
ATOM 1620 O O . ASP B 1 11 ? -11.25 5.477 11.008 1 97.19 11 ASP B O 1
ATOM 1624 N N . LEU B 1 12 ? -12.711 5.68 9.375 1 97.12 12 LEU B N 1
ATOM 1625 C CA . LEU B 1 12 ? -12.719 7.137 9.43 1 97.12 12 LEU B CA 1
ATOM 1626 C C . LEU B 1 12 ? -13.078 7.621 10.828 1 97.12 12 LEU B C 1
ATOM 1628 O O . LEU B 1 12 ? -12.523 8.609 11.312 1 97.12 12 LEU B O 1
ATOM 1632 N N . LEU B 1 13 ? -13.945 6.934 11.477 1 95.94 13 LEU B N 1
ATOM 1633 C CA . LEU B 1 13 ? -14.297 7.324 12.836 1 95.94 13 LEU B CA 1
ATOM 1634 C C . LEU B 1 13 ? -13.109 7.164 13.773 1 95.94 13 LEU B C 1
ATOM 1636 O O . LEU B 1 13 ? -12.875 8.016 14.633 1 95.94 13 LEU B O 1
ATOM 1640 N N . LYS B 1 14 ? -12.414 6.102 13.641 1 96.94 14 LYS B N 1
ATOM 1641 C CA . LYS B 1 14 ? -11.234 5.852 14.469 1 96.94 14 LYS B CA 1
ATOM 1642 C C . LYS B 1 14 ? -10.125 6.855 14.164 1 96.94 14 LYS B C 1
ATOM 1644 O O . LYS B 1 14 ? -9.398 7.27 15.07 1 96.94 14 LYS B O 1
ATOM 1649 N N . ILE B 1 15 ? -10.039 7.242 12.93 1 97.06 15 ILE B N 1
ATOM 1650 C CA . ILE B 1 15 ? -9.07 8.258 12.523 1 97.06 15 ILE B CA 1
ATOM 1651 C C . ILE B 1 15 ? -9.414 9.594 13.188 1 97.06 15 ILE B C 1
ATOM 1653 O O . ILE B 1 15 ? -8.539 10.273 13.727 1 97.06 15 ILE B O 1
ATOM 1657 N N . GLN B 1 16 ? -10.664 9.906 13.164 1 95.19 16 GLN B N 1
ATOM 1658 C CA . GLN B 1 16 ? -11.109 11.141 13.805 1 95.19 16 GLN B CA 1
ATOM 1659 C C . GLN B 1 16 ? -10.797 11.125 15.297 1 95.19 16 GLN B C 1
ATOM 1661 O O . GLN B 1 16 ? -10.383 12.141 15.859 1 95.19 16 GLN B O 1
ATOM 1666 N N . ASN B 1 17 ? -11.047 10.008 15.898 1 95 17 ASN B N 1
ATOM 1667 C CA . ASN B 1 17 ? -10.734 9.883 17.312 1 95 17 ASN B CA 1
ATOM 1668 C C . ASN B 1 17 ? -9.242 10.078 17.594 1 95 17 ASN B C 1
ATOM 1670 O O . ASN B 1 17 ? -8.867 10.727 18.562 1 95 17 ASN B O 1
ATOM 1674 N N . CYS B 1 18 ? -8.461 9.539 16.781 1 96.12 18 CYS B N 1
ATOM 1675 C CA . CYS B 1 18 ? -7.023 9.734 16.906 1 96.12 18 CYS B CA 1
ATOM 1676 C C . CYS B 1 18 ? -6.66 11.211 16.781 1 96.12 18 CYS B C 1
ATOM 1678 O O . CYS B 1 18 ? -5.844 11.727 17.547 1 96.12 18 CYS B O 1
ATOM 1680 N N . ASN B 1 19 ? -7.238 11.852 15.789 1 94.25 19 ASN B N 1
ATOM 1681 C CA . ASN B 1 19 ? -7.039 13.289 15.609 1 94.25 19 ASN B CA 1
ATOM 1682 C C . ASN B 1 19 ? -7.422 14.07 16.859 1 94.25 19 ASN B C 1
ATOM 1684 O O . ASN B 1 19 ? -6.648 14.906 17.328 1 94.25 19 ASN B O 1
ATOM 1688 N N . LEU B 1 20 ? -8.57 13.789 17.438 1 92.19 20 LEU B N 1
ATOM 1689 C CA . LEU B 1 20 ? -9.109 14.484 18.594 1 92.19 20 LEU B CA 1
ATOM 1690 C C . LEU B 1 20 ? -8.188 14.328 19.797 1 92.19 20 LEU B C 1
ATOM 1692 O O . LEU B 1 20 ? -8.016 15.266 20.594 1 92.19 20 LEU B O 1
ATOM 1696 N N . MET B 1 21 ? -7.543 13.273 19.891 1 93.25 21 MET B N 1
ATOM 1697 C CA . MET B 1 21 ? -6.699 12.969 21.047 1 93.25 21 MET B CA 1
ATOM 1698 C C . MET B 1 21 ? -5.32 13.602 20.891 1 93.25 21 MET B C 1
ATOM 1700 O O . MET B 1 21 ? -4.586 13.75 21.875 1 93.25 21 MET B O 1
ATOM 1704 N N . CYS B 1 22 ? -4.996 14.023 19.719 1 90.81 22 CYS B N 1
ATOM 1705 C CA . CYS B 1 22 ? -3.59 14.344 19.5 1 90.81 22 CYS B CA 1
ATOM 1706 C C . CYS B 1 22 ? -3.416 15.805 19.094 1 90.81 22 CYS B C 1
ATOM 1708 O O . CYS B 1 22 ? -2.377 16.406 19.375 1 90.81 22 CYS B O 1
ATOM 1710 N N . LEU B 1 23 ? -4.441 16.297 18.328 1 85.94 23 LEU B N 1
ATOM 1711 C CA . LEU B 1 23 ? -4.203 17.578 17.703 1 85.94 23 LEU B CA 1
ATOM 1712 C C . LEU B 1 23 ? -5.234 18.609 18.156 1 85.94 23 LEU B C 1
ATOM 1714 O O . LEU B 1 23 ? -6.383 18.266 18.438 1 85.94 23 LEU B O 1
ATOM 1718 N N . PRO B 1 24 ? -4.75 19.812 18.156 1 81.38 24 PRO B N 1
ATOM 1719 C CA . PRO B 1 24 ? -5.699 20.891 18.453 1 81.38 24 PRO B CA 1
ATOM 1720 C C . PRO B 1 24 ? -6.633 21.203 17.281 1 81.38 24 PRO B C 1
ATOM 1722 O O . PRO B 1 24 ? -7.785 21.578 17.5 1 81.38 24 PRO B O 1
ATOM 1725 N N . GLU B 1 25 ? -6.059 21.047 16.094 1 75.88 25 GLU B N 1
ATOM 1726 C CA . GLU B 1 25 ? -6.875 21.203 14.883 1 75.88 25 GLU B CA 1
ATOM 1727 C C . GLU B 1 25 ? -7.672 19.938 14.586 1 75.88 25 GLU B C 1
ATOM 1729 O O . GLU B 1 25 ? -7.098 18.891 14.266 1 75.88 25 GLU B O 1
ATOM 1734 N N . ASN B 1 26 ? -8.977 20.062 14.75 1 80 26 ASN B N 1
ATOM 1735 C CA . ASN B 1 26 ? -9.812 18.891 14.555 1 80 26 ASN B CA 1
ATOM 1736 C C . ASN B 1 26 ? -10.633 18.984 13.273 1 80 26 ASN B C 1
ATOM 1738 O O . ASN B 1 26 ? -11.234 20.016 12.992 1 80 26 ASN B O 1
ATOM 1742 N N . TYR B 1 27 ? -10.453 17.969 12.57 1 85.69 27 TYR B N 1
ATOM 1743 C CA . TYR B 1 27 ? -11.211 17.844 11.328 1 85.69 27 TYR B CA 1
ATOM 1744 C C . TYR B 1 27 ? -12.508 17.078 11.539 1 85.69 27 TYR B C 1
ATOM 1746 O O . TYR B 1 27 ? -12.547 16.141 12.336 1 85.69 27 TYR B O 1
ATOM 1754 N N . ASN B 1 28 ? -13.516 17.516 10.898 1 87.19 28 ASN B N 1
ATOM 1755 C CA . ASN B 1 28 ? -14.766 16.781 11.008 1 87.19 28 ASN B CA 1
ATOM 1756 C C . ASN B 1 28 ? -14.797 15.586 10.055 1 87.19 28 ASN B C 1
ATOM 1758 O O . ASN B 1 28 ? -13.922 15.453 9.203 1 87.19 28 ASN B O 1
ATOM 1762 N N . LEU B 1 29 ? -15.766 14.758 10.25 1 91.69 29 LEU B N 1
ATOM 1763 C CA . LEU B 1 29 ? -15.852 13.5 9.516 1 91.69 29 LEU B CA 1
ATOM 1764 C C . LEU B 1 29 ? -16.016 13.75 8.023 1 91.69 29 LEU B C 1
ATOM 1766 O O . LEU B 1 29 ? -15.484 12.992 7.203 1 91.69 29 LEU B O 1
ATOM 1770 N N . LYS B 1 30 ? -16.703 14.719 7.617 1 90.94 30 LYS B N 1
ATOM 1771 C CA . LYS B 1 30 ? -16.906 15.055 6.211 1 90.94 30 LYS B CA 1
ATOM 1772 C C . LYS B 1 30 ? -15.578 15.328 5.512 1 90.94 30 LYS B C 1
ATOM 1774 O O . LYS B 1 30 ? -15.406 14.977 4.344 1 90.94 30 LYS B O 1
ATOM 1779 N N . TYR B 1 31 ? -14.773 15.914 6.27 1 91.06 31 TYR B N 1
ATOM 1780 C CA . TYR B 1 31 ? -13.461 16.25 5.727 1 91.06 31 TYR B CA 1
ATOM 1781 C C . TYR B 1 31 ? -12.68 14.984 5.379 1 91.06 31 TYR B C 1
ATOM 1783 O O . TYR B 1 31 ? -12.086 14.891 4.305 1 91.06 31 TYR B O 1
ATOM 1791 N N . TYR B 1 32 ? -12.758 14.047 6.215 1 94.31 32 TYR B N 1
ATOM 1792 C CA . TYR B 1 32 ? -12.07 12.781 5.977 1 94.31 32 TYR B CA 1
ATOM 1793 C C . TYR B 1 32 ? -12.703 12.031 4.809 1 94.31 32 TYR B C 1
ATOM 1795 O O . TYR B 1 32 ? -11.992 11.453 3.982 1 94.31 32 TYR B O 1
ATOM 1803 N N . TYR B 1 33 ? -13.906 12.117 4.73 1 93.06 33 TYR B N 1
ATOM 1804 C CA . TYR B 1 33 ? -14.594 11.469 3.617 1 93.06 33 TYR B CA 1
ATOM 1805 C C . TYR B 1 33 ? -14.195 12.109 2.289 1 93.06 33 TYR B C 1
ATOM 1807 O O . TYR B 1 33 ? -13.961 11.406 1.305 1 93.06 33 TYR B O 1
ATOM 1815 N N . TYR B 1 34 ? -14.195 13.367 2.316 1 92.88 34 TYR B N 1
ATOM 1816 C CA . TYR B 1 34 ? -13.789 14.062 1.104 1 92.88 34 TYR B CA 1
ATOM 1817 C C . TYR B 1 34 ? -12.414 13.617 0.646 1 92.88 34 TYR B C 1
ATOM 1819 O O . TYR B 1 34 ? -12.195 13.352 -0.54 1 92.88 34 TYR B O 1
ATOM 1827 N N . HIS B 1 35 ? -11.523 13.477 1.521 1 94 35 HIS B N 1
ATOM 1828 C CA . HIS B 1 35 ? -10.148 13.117 1.196 1 94 35 HIS B CA 1
ATOM 1829 C C . HIS B 1 35 ? -10.055 11.688 0.693 1 94 35 HIS B C 1
ATOM 1831 O O . HIS B 1 35 ? -9.438 11.422 -0.342 1 94 35 HIS B O 1
ATOM 1837 N N . ILE B 1 36 ? -10.664 10.781 1.382 1 94.56 36 ILE B N 1
ATOM 1838 C CA . ILE B 1 36 ? -10.523 9.375 1.026 1 94.56 36 ILE B CA 1
ATOM 1839 C C . ILE B 1 36 ? -11.211 9.109 -0.312 1 94.56 36 ILE B C 1
ATOM 1841 O O . ILE B 1 36 ? -10.789 8.242 -1.074 1 94.56 36 ILE B O 1
ATOM 1845 N N . LEU B 1 37 ? -12.234 9.859 -0.625 1 91.88 37 LEU B N 1
ATOM 1846 C CA . LEU B 1 37 ? -12.922 9.719 -1.904 1 91.88 37 LEU B CA 1
ATOM 1847 C C . LEU B 1 37 ? -12.117 10.359 -3.029 1 91.88 37 LEU B C 1
ATOM 1849 O O . LEU B 1 37 ? -12.102 9.852 -4.152 1 91.88 37 LEU B O 1
ATOM 1853 N N . SER B 1 38 ? -11.43 11.445 -2.674 1 92.19 38 SER B N 1
ATOM 1854 C CA . SER B 1 38 ? -10.688 12.195 -3.678 1 92.19 38 SER B CA 1
ATOM 1855 C C . SER B 1 38 ? -9.32 11.562 -3.939 1 92.19 38 SER B C 1
ATOM 1857 O O . SER B 1 38 ? -8.867 11.508 -5.086 1 92.19 38 SER B O 1
ATOM 1859 N N . TRP B 1 39 ? -8.688 11.172 -2.918 1 94.62 39 TRP B N 1
ATOM 1860 C CA . TRP B 1 39 ? -7.359 10.562 -2.982 1 94.62 39 TRP B CA 1
ATOM 1861 C C . TRP B 1 39 ? -7.293 9.305 -2.117 1 94.62 39 TRP B C 1
ATOM 1863 O O . TRP B 1 39 ? -6.598 9.281 -1.1 1 94.62 39 TRP B O 1
ATOM 1873 N N . PRO B 1 40 ? -7.887 8.258 -2.543 1 93.69 40 PRO B N 1
ATOM 1874 C CA . PRO B 1 40 ? -7.977 7.043 -1.723 1 93.69 40 PRO B CA 1
ATOM 1875 C C . PRO B 1 40 ? -6.609 6.465 -1.372 1 93.69 40 PRO B C 1
ATOM 1877 O O . PRO B 1 40 ? -6.465 5.777 -0.357 1 93.69 40 PRO B O 1
ATOM 1880 N N . GLN B 1 41 ? -5.625 6.828 -2.064 1 96.38 41 GLN B N 1
ATOM 1881 C CA . GLN B 1 41 ? -4.305 6.246 -1.845 1 96.38 41 GLN B CA 1
ATOM 1882 C C . GLN B 1 41 ? -3.498 7.07 -0.846 1 96.38 41 GLN B C 1
ATOM 1884 O O . GLN B 1 41 ? -2.396 6.676 -0.458 1 96.38 41 GLN B O 1
ATOM 1889 N N . LEU B 1 42 ? -4.102 8.18 -0.431 1 97.94 42 LEU B N 1
ATOM 1890 C CA . LEU B 1 42 ? -3.26 9.117 0.313 1 97.94 42 LEU B CA 1
ATOM 1891 C C . LEU B 1 42 ? -3.748 9.258 1.751 1 97.94 42 LEU B C 1
ATOM 1893 O O . LEU B 1 42 ? -3.449 10.25 2.416 1 97.94 42 LEU B O 1
ATOM 1897 N N . LEU B 1 43 ? -4.5 8.305 2.217 1 98.19 43 LEU B N 1
ATOM 1898 C CA . LEU B 1 43 ? -4.859 8.156 3.621 1 98.19 43 LEU B CA 1
ATOM 1899 C C . LEU B 1 43 ? -4.41 6.797 4.152 1 98.19 43 LEU B C 1
ATOM 1901 O O . LEU B 1 43 ? -4.91 5.758 3.717 1 98.19 43 LEU B O 1
ATOM 1905 N N . HIS B 1 44 ? -3.41 6.883 5.109 1 98.38 44 HIS B N 1
ATOM 1906 C CA . HIS B 1 44 ? -2.875 5.66 5.691 1 98.38 44 HIS B CA 1
ATOM 1907 C C . HIS B 1 44 ? -3.062 5.641 7.207 1 98.38 44 HIS B C 1
ATOM 1909 O O . HIS B 1 44 ? -3.07 6.691 7.848 1 98.38 44 HIS B O 1
ATOM 1915 N N . VAL B 1 45 ? -3.211 4.441 7.734 1 98.31 45 VAL B N 1
ATOM 1916 C CA . VAL B 1 45 ? -3.359 4.273 9.18 1 98.31 45 VAL B CA 1
ATOM 1917 C C . VAL B 1 45 ? -2.307 3.295 9.695 1 98.31 45 VAL B C 1
ATOM 1919 O O . VAL B 1 45 ? -1.796 2.467 8.938 1 98.31 45 VAL B O 1
ATOM 1922 N N . ALA B 1 46 ? -1.945 3.529 10.867 1 98.19 46 ALA B N 1
ATOM 1923 C CA . ALA B 1 46 ? -1.188 2.564 11.664 1 98.19 46 ALA B CA 1
ATOM 1924 C C . ALA B 1 46 ? -2.105 1.792 12.609 1 98.19 46 ALA B C 1
ATOM 1926 O O . ALA B 1 46 ? -2.795 2.389 13.438 1 98.19 46 ALA B O 1
ATOM 1927 N N . GLU B 1 47 ? -2.088 0.502 12.438 1 96.06 47 GLU B N 1
ATOM 1928 C CA . GLU B 1 47 ? -2.99 -0.342 13.211 1 96.06 47 GLU B CA 1
ATOM 1929 C C . GLU B 1 47 ? -2.213 -1.32 14.086 1 96.06 47 GLU B C 1
ATOM 1931 O O . GLU B 1 47 ? -1.24 -1.928 13.641 1 96.06 47 GLU B O 1
ATOM 1936 N N . MET B 1 48 ? -2.586 -1.348 15.352 1 92.56 48 MET B N 1
ATOM 1937 C CA . MET B 1 48 ? -2.051 -2.33 16.281 1 92.56 48 MET B CA 1
ATOM 1938 C C . MET B 1 48 ? -3.178 -3.08 17 1 92.56 48 MET B C 1
ATOM 1940 O O . MET B 1 48 ? -3.996 -2.471 17.688 1 92.56 48 MET B O 1
ATOM 1944 N N . ASP B 1 49 ? -3.193 -4.434 16.797 1 86.75 49 ASP B N 1
ATOM 1945 C CA . ASP B 1 49 ? -4.18 -5.289 17.438 1 86.75 49 ASP B CA 1
ATOM 1946 C C . ASP B 1 49 ? -5.594 -4.75 17.234 1 86.75 49 ASP B C 1
ATOM 1948 O O . ASP B 1 49 ? -6.352 -4.602 18.203 1 86.75 49 ASP B O 1
ATOM 1952 N N . GLY B 1 50 ? -5.859 -4.293 16 1 85.56 50 GLY B N 1
ATOM 1953 C CA . GLY B 1 50 ? -7.199 -3.865 15.648 1 85.56 50 GLY B CA 1
ATOM 1954 C C . GLY B 1 50 ? -7.477 -2.412 15.984 1 85.56 50 GLY B C 1
ATOM 1955 O O . GLY B 1 50 ? -8.531 -1.88 15.648 1 85.56 50 GLY B O 1
ATOM 1956 N N . LYS B 1 51 ? -6.547 -1.768 16.594 1 93.81 51 LYS B N 1
ATOM 1957 C CA . LYS B 1 51 ? -6.703 -0.369 16.984 1 93.81 51 LYS B CA 1
ATOM 1958 C C . LYS B 1 51 ? -5.887 0.549 16.078 1 93.81 51 LYS B C 1
ATOM 1960 O O . LYS B 1 51 ? -4.738 0.247 15.75 1 93.81 51 LYS B O 1
ATOM 1965 N N . ILE B 1 52 ? -6.543 1.658 15.703 1 97.25 52 ILE B N 1
ATOM 1966 C CA . ILE B 1 52 ? -5.801 2.67 14.961 1 97.25 52 ILE B CA 1
ATOM 1967 C C . ILE B 1 52 ? -5.02 3.553 15.938 1 97.25 52 ILE B C 1
ATOM 1969 O O . ILE B 1 52 ? -5.609 4.25 16.766 1 97.25 52 ILE B O 1
ATOM 1973 N N . VAL B 1 53 ? -3.707 3.52 15.797 1 97.94 53 VAL B N 1
ATOM 1974 C CA . VAL B 1 53 ? -2.871 4.227 16.766 1 97.94 53 VAL B CA 1
ATOM 1975 C C . VAL B 1 53 ? -2.219 5.434 16.094 1 97.94 53 VAL B C 1
ATOM 1977 O O . VAL B 1 53 ? -1.527 6.215 16.75 1 97.94 53 VAL B O 1
ATOM 1980 N N . GLY B 1 54 ? -2.408 5.625 14.805 1 98.5 54 GLY B N 1
ATOM 1981 C CA . GLY B 1 54 ? -1.889 6.754 14.047 1 98.5 54 GLY B CA 1
ATOM 1982 C C . GLY B 1 54 ? -2.41 6.809 12.625 1 98.5 54 GLY B C 1
ATOM 1983 O O . GLY B 1 54 ? -3.018 5.852 12.141 1 98.5 54 GLY B O 1
ATOM 1984 N N . TYR B 1 55 ? -2.213 7.965 12.055 1 98.5 55 TYR B N 1
ATOM 1985 C CA . TYR B 1 55 ? -2.617 8.109 10.656 1 98.5 55 TYR B CA 1
ATOM 1986 C C . TYR B 1 55 ? -1.846 9.242 9.984 1 98.5 55 TYR B C 1
ATOM 1988 O O . TYR B 1 55 ? -1.224 10.062 10.656 1 98.5 55 TYR B O 1
ATOM 1996 N N . VAL B 1 56 ? -1.813 9.211 8.68 1 98.56 56 VAL B N 1
ATOM 1997 C CA . VAL B 1 56 ? -1.37 10.328 7.859 1 98.56 56 VAL B CA 1
ATOM 1998 C C . VAL B 1 56 ? -2.416 10.633 6.793 1 98.56 56 VAL B C 1
ATOM 2000 O O . VAL B 1 56 ? -2.91 9.727 6.121 1 98.56 56 VAL B O 1
ATOM 2003 N N . LEU B 1 57 ? -2.846 11.852 6.773 1 97.81 57 LEU B N 1
ATOM 2004 C CA . LEU B 1 57 ? -3.787 12.383 5.789 1 97.81 57 LEU B CA 1
ATOM 2005 C C . LEU B 1 57 ? -3.078 13.297 4.801 1 97.81 57 LEU B C 1
ATOM 2007 O O . LEU B 1 57 ? -2.502 14.32 5.195 1 97.81 57 LEU B O 1
ATOM 2011 N N . ALA B 1 58 ? -3.088 12.914 3.521 1 98 58 ALA B N 1
ATOM 2012 C CA . ALA B 1 58 ? -2.432 13.695 2.479 1 98 58 ALA B CA 1
ATOM 2013 C C . ALA B 1 58 ? -3.367 13.93 1.297 1 98 58 ALA B C 1
ATOM 2015 O O . ALA B 1 58 ? -4.453 13.344 1.229 1 98 58 ALA B O 1
ATOM 2016 N N . LYS B 1 59 ? -2.975 14.859 0.452 1 96.38 59 LYS B N 1
ATOM 2017 C CA . LYS B 1 59 ? -3.723 15.188 -0.758 1 96.38 59 LYS B CA 1
ATOM 2018 C C . LYS B 1 59 ? -2.793 15.664 -1.869 1 96.38 59 LYS B C 1
ATOM 2020 O O . LYS B 1 59 ? -1.613 15.93 -1.627 1 96.38 59 LYS B O 1
ATOM 2025 N N . MET B 1 60 ? -3.309 15.672 -3.049 1 95.75 60 MET B N 1
ATOM 2026 C CA . MET B 1 60 ? -2.566 16.25 -4.168 1 95.75 60 MET B CA 1
ATOM 2027 C C . MET B 1 60 ? -2.986 17.688 -4.41 1 95.75 60 MET B C 1
ATOM 2029 O O . MET B 1 60 ? -4.145 18.047 -4.191 1 95.75 60 MET B O 1
ATOM 2033 N N . GLU B 1 61 ? -2.023 18.453 -4.73 1 90.38 61 GLU B N 1
ATOM 2034 C CA . GLU B 1 61 ? -2.27 19.828 -5.141 1 90.38 61 GLU B CA 1
ATOM 2035 C C . GLU B 1 61 ? -1.973 20.031 -6.629 1 90.38 61 GLU B C 1
ATOM 2037 O O . GLU B 1 61 ? -0.868 19.734 -7.086 1 90.38 61 GLU B O 1
ATOM 2042 N N . ASP B 1 62 ? -3.055 20.219 -7.426 1 72.19 62 ASP B N 1
ATOM 2043 C CA . ASP B 1 62 ? -2.857 20.406 -8.859 1 72.19 62 ASP B CA 1
ATOM 2044 C C . ASP B 1 62 ? -3.521 21.703 -9.336 1 72.19 62 ASP B C 1
ATOM 2046 O O . ASP B 1 62 ? -3.768 21.875 -10.531 1 72.19 62 ASP B O 1
ATOM 2050 N N . GLU B 1 63 ? -3.84 22.516 -8.469 1 64.94 63 GLU B N 1
ATOM 2051 C CA . GLU B 1 63 ? -4.684 23.641 -8.859 1 64.94 63 GLU B CA 1
ATOM 2052 C C . GLU B 1 63 ? -3.887 24.672 -9.656 1 64.94 63 GLU B C 1
ATOM 2054 O O . GLU B 1 63 ? -4.449 25.391 -10.477 1 64.94 63 GLU B O 1
ATOM 2059 N N . ASN B 1 64 ? -2.715 24.75 -9.297 1 65.88 64 ASN B N 1
ATOM 2060 C CA . ASN B 1 64 ? -1.931 25.734 -10.047 1 65.88 64 ASN B CA 1
ATOM 2061 C C . ASN B 1 64 ? -1.234 25.078 -11.242 1 65.88 64 ASN B C 1
ATOM 2063 O O . ASN B 1 64 ? -0.271 24.328 -11.07 1 65.88 64 ASN B O 1
ATOM 2067 N N . PRO B 1 65 ? -1.896 25.297 -12.43 1 67.56 65 PRO B N 1
ATOM 2068 C CA . PRO B 1 65 ? -1.311 24.688 -13.625 1 67.56 65 PRO B CA 1
ATOM 2069 C C . PRO B 1 65 ? 0.181 24.984 -13.773 1 67.56 65 PRO B C 1
ATOM 2071 O O . PRO B 1 65 ? 0.9 24.234 -14.445 1 67.56 65 PRO B O 1
ATOM 2074 N N . ASP B 1 66 ? 0.551 26.078 -13.203 1 70.44 66 ASP B N 1
ATOM 2075 C CA . ASP B 1 66 ? 1.949 26.469 -13.367 1 70.44 66 ASP B CA 1
ATOM 2076 C C . ASP B 1 66 ? 2.84 25.734 -12.367 1 70.44 66 ASP B C 1
ATOM 2078 O O . ASP B 1 66 ? 4.066 25.797 -12.461 1 70.44 66 ASP B O 1
ATOM 2082 N N . SER B 1 67 ? 2.191 25.062 -11.523 1 76.12 67 SER B N 1
ATOM 2083 C CA . SER B 1 67 ? 2.975 24.328 -10.531 1 76.12 67 SER B CA 1
ATOM 2084 C C . SER B 1 67 ? 2.998 22.844 -10.828 1 76.12 67 SER B C 1
ATOM 2086 O O . SER B 1 67 ? 2.002 22.281 -11.289 1 76.12 67 SER B O 1
ATOM 2088 N N . PRO B 1 68 ? 4.172 22.297 -10.664 1 84.25 68 PRO B N 1
ATOM 2089 C CA . PRO B 1 68 ? 4.25 20.859 -10.859 1 84.25 68 PRO B CA 1
ATOM 2090 C C . PRO B 1 68 ? 3.312 20.078 -9.93 1 84.25 68 PRO B C 1
ATOM 2092 O O . PRO B 1 68 ? 2.973 20.562 -8.852 1 84.25 68 PRO B O 1
ATOM 2095 N N . VAL B 1 69 ? 2.791 19.078 -10.398 1 90.81 69 VAL B N 1
ATOM 2096 C CA . VAL B 1 69 ? 1.97 18.188 -9.594 1 90.81 69 VAL B CA 1
ATOM 2097 C C . VAL B 1 69 ? 2.713 17.812 -8.312 1 90.81 69 VAL B C 1
ATOM 2099 O O . VAL B 1 69 ? 3.848 17.328 -8.359 1 90.81 69 VAL B O 1
ATOM 2102 N N . HIS B 1 70 ? 2.146 18.188 -7.207 1 95.62 70 HIS B N 1
ATOM 2103 C CA . HIS B 1 70 ? 2.83 17.891 -5.953 1 95.62 70 HIS B CA 1
ATOM 2104 C C . HIS B 1 70 ? 1.838 17.5 -4.863 1 95.62 70 HIS B C 1
ATOM 2106 O O . HIS B 1 70 ? 0.637 17.75 -4.992 1 95.62 70 HIS B O 1
ATOM 2112 N N . GLY B 1 71 ? 2.348 16.812 -3.916 1 97.38 71 GLY B N 1
ATOM 2113 C CA . GLY B 1 71 ? 1.53 16.406 -2.785 1 97.38 71 GLY B CA 1
ATOM 2114 C C . GLY B 1 71 ? 1.602 17.359 -1.614 1 97.38 71 GLY B C 1
ATOM 2115 O O . GLY B 1 71 ? 2.432 18.281 -1.604 1 97.38 71 GLY B O 1
ATOM 2116 N N . HIS B 1 72 ? 0.653 17.172 -0.685 1 97.88 72 HIS B N 1
ATOM 2117 C CA . HIS B 1 72 ? 0.605 17.938 0.557 1 97.88 72 HIS B CA 1
ATOM 2118 C C . HIS B 1 72 ? 0.187 17.062 1.729 1 97.88 72 HIS B C 1
ATOM 2120 O O . HIS B 1 72 ? -0.802 16.328 1.641 1 97.88 72 HIS B O 1
ATOM 2126 N N . ILE B 1 73 ? 1.048 17.141 2.734 1 97.88 73 ILE B N 1
ATOM 2127 C CA . ILE B 1 73 ? 0.661 16.469 3.969 1 97.88 73 ILE B CA 1
ATOM 2128 C C . ILE B 1 73 ? -0.294 17.359 4.762 1 97.88 73 ILE B C 1
ATOM 2130 O O . ILE B 1 73 ? 0.083 18.438 5.203 1 97.88 73 ILE B O 1
ATOM 2134 N N . THR B 1 74 ? -1.444 16.859 4.996 1 96.25 74 THR B N 1
ATOM 2135 C CA . THR B 1 74 ? -2.486 17.641 5.652 1 96.25 74 THR B CA 1
ATOM 2136 C C . THR B 1 74 ? -2.426 17.453 7.164 1 96.25 74 THR B C 1
ATOM 2138 O O . THR B 1 74 ? -2.588 18.422 7.918 1 96.25 74 THR B O 1
ATOM 2141 N N . SER B 1 75 ? -2.287 16.219 7.547 1 95.5 75 SER B N 1
ATOM 2142 C CA . SER B 1 75 ? -2.295 15.93 8.977 1 95.5 75 SER B CA 1
ATOM 2143 C C . SER B 1 75 ? -1.63 14.594 9.273 1 95.5 75 SER B C 1
ATOM 2145 O O . SER B 1 75 ? -1.738 13.648 8.484 1 95.5 75 SER B O 1
ATOM 2147 N N . ILE B 1 76 ? -0.952 14.594 10.32 1 97.25 76 ILE B N 1
ATOM 2148 C CA . ILE B 1 76 ? -0.372 13.344 10.805 1 97.25 76 ILE B CA 1
ATOM 2149 C C . ILE B 1 76 ? -0.451 13.297 12.328 1 97.25 76 ILE B C 1
ATOM 2151 O O . ILE B 1 76 ? -0.265 14.32 13 1 97.25 76 ILE B O 1
ATOM 2155 N N . SER B 1 77 ? -0.871 12.086 12.828 1 96.31 77 SER B N 1
ATOM 2156 C CA . SER B 1 77 ? -0.971 11.914 14.273 1 96.31 77 SER B CA 1
ATOM 2157 C C . SER B 1 77 ? -0.626 10.492 14.688 1 96.31 77 SER B C 1
ATOM 2159 O O . SER B 1 77 ? -0.955 9.539 13.977 1 96.31 77 SER B O 1
ATOM 2161 N N . VAL B 1 78 ? 0.025 10.414 15.797 1 97.81 78 VAL B N 1
ATOM 2162 C CA . VAL B 1 78 ? 0.282 9.156 16.484 1 97.81 78 VAL B CA 1
ATOM 2163 C C . VAL B 1 78 ? -0.096 9.281 17.953 1 97.81 78 VAL B C 1
ATOM 2165 O O . VAL B 1 78 ? 0.295 10.242 18.625 1 97.81 78 VAL B O 1
ATOM 2168 N N . LEU B 1 79 ? -0.879 8.297 18.422 1 97.75 79 LEU B N 1
ATOM 2169 C CA . LEU B 1 79 ? -1.269 8.312 19.828 1 97.75 79 LEU B CA 1
ATOM 2170 C C . LEU B 1 79 ? -0.041 8.328 20.734 1 97.75 79 LEU B C 1
ATOM 2172 O O . LEU B 1 79 ? 0.953 7.656 20.453 1 97.75 79 LEU B O 1
ATOM 2176 N N . ARG B 1 80 ? -0.181 8.961 21.875 1 96.31 80 ARG B N 1
ATOM 2177 C CA . ARG B 1 80 ? 0.931 9.258 22.766 1 96.31 80 ARG B CA 1
ATOM 2178 C C . ARG B 1 80 ? 1.648 7.984 23.188 1 96.31 80 ARG B C 1
ATOM 2180 O O . ARG B 1 80 ? 2.877 7.91 23.141 1 96.31 80 ARG B O 1
ATOM 2187 N N . PRO B 1 81 ? 0.991 6.941 23.578 1 96.69 81 PRO B N 1
ATOM 2188 C CA . PRO B 1 81 ? 1.684 5.738 24.047 1 96.69 81 PRO B CA 1
ATOM 2189 C C . PRO B 1 81 ? 2.463 5.031 22.938 1 96.69 81 PRO B C 1
ATOM 2191 O O . PRO B 1 81 ? 3.318 4.191 23.219 1 96.69 81 PRO B O 1
ATOM 2194 N N . TYR B 1 82 ? 2.252 5.422 21.766 1 96.81 82 TYR B N 1
ATOM 2195 C CA . TYR B 1 82 ? 2.842 4.699 20.641 1 96.81 82 TYR B CA 1
ATOM 2196 C C . TYR B 1 82 ? 3.855 5.566 19.906 1 96.81 82 TYR B C 1
ATOM 2198 O O . TYR B 1 82 ? 4.199 5.289 18.75 1 96.81 82 TYR B O 1
ATOM 2206 N N . ARG B 1 83 ? 4.293 6.605 20.531 1 96.06 83 ARG B N 1
ATOM 2207 C CA . ARG B 1 83 ? 5.246 7.504 19.891 1 96.06 83 ARG B CA 1
ATOM 2208 C C . ARG B 1 83 ? 6.676 7.004 20.062 1 96.06 83 ARG B C 1
ATOM 2210 O O . ARG B 1 83 ? 6.926 6.094 20.859 1 96.06 83 ARG B O 1
ATOM 2217 N N . LYS B 1 84 ? 7.539 7.469 19.25 1 94.75 84 LYS B N 1
ATOM 2218 C CA . LYS B 1 84 ? 8.961 7.152 19.266 1 94.75 84 LYS B CA 1
ATOM 2219 C C . LYS B 1 84 ? 9.211 5.695 18.875 1 94.75 84 LYS B C 1
ATOM 2221 O O . LYS B 1 84 ? 10.164 5.074 19.344 1 94.75 84 LYS B O 1
ATOM 2226 N N . LEU B 1 85 ? 8.344 5.137 18.141 1 94.44 85 LEU B N 1
ATOM 2227 C CA . LEU B 1 85 ? 8.469 3.779 17.625 1 94.44 85 LEU B CA 1
ATOM 2228 C C . LEU B 1 85 ? 8.648 3.787 16.109 1 94.44 85 LEU B C 1
ATOM 2230 O O . LEU B 1 85 ? 8.648 2.73 15.477 1 94.44 85 LEU B O 1
ATOM 2234 N N . GLY B 1 86 ? 8.781 4.938 15.547 1 95.81 86 GLY B N 1
ATOM 2235 C CA . GLY B 1 86 ? 9 5.043 14.117 1 95.81 86 GLY B CA 1
ATOM 2236 C C . GLY B 1 86 ? 7.715 4.961 13.312 1 95.81 86 GLY B C 1
ATOM 2237 O O . GLY B 1 86 ? 7.754 4.812 12.086 1 95.81 86 GLY B O 1
ATOM 2238 N N . ILE B 1 87 ? 6.625 5.07 13.953 1 97.38 87 ILE B N 1
ATOM 2239 C CA . ILE B 1 87 ? 5.328 4.906 13.305 1 97.38 87 ILE B CA 1
ATOM 2240 C C . ILE B 1 87 ? 5.066 6.086 12.367 1 97.38 87 ILE B C 1
ATOM 2242 O O . ILE B 1 87 ? 4.645 5.895 11.227 1 97.38 87 ILE B O 1
ATOM 2246 N N . ALA B 1 88 ? 5.355 7.27 12.812 1 98.5 88 ALA B N 1
ATOM 2247 C CA . ALA B 1 88 ? 5.141 8.453 11.984 1 98.5 88 ALA B CA 1
ATOM 2248 C C . ALA B 1 88 ? 5.992 8.398 10.719 1 98.5 88 ALA B C 1
ATOM 2250 O O . ALA B 1 88 ? 5.52 8.742 9.633 1 98.5 88 ALA B O 1
ATOM 2251 N N . THR B 1 89 ? 7.184 7.965 10.898 1 98.25 89 THR B N 1
ATOM 2252 C CA . THR B 1 89 ? 8.078 7.828 9.758 1 98.25 89 THR B CA 1
ATOM 2253 C C . THR B 1 89 ? 7.512 6.852 8.734 1 98.25 89 THR B C 1
ATOM 2255 O O . THR B 1 89 ? 7.457 7.156 7.539 1 98.25 89 THR B O 1
ATOM 2258 N N . LYS B 1 90 ? 7.031 5.746 9.172 1 97.06 90 LYS B N 1
ATOM 2259 C CA . LYS B 1 90 ? 6.477 4.73 8.281 1 97.06 90 LYS B CA 1
ATOM 2260 C C . LYS B 1 90 ? 5.219 5.234 7.586 1 97.06 90 LYS B C 1
ATOM 2262 O O . LYS B 1 90 ? 5.004 4.961 6.406 1 97.06 90 LYS B O 1
ATOM 2267 N N . LEU B 1 91 ? 4.457 5.922 8.289 1 98.44 91 LEU B N 1
ATOM 2268 C CA . LEU B 1 91 ? 3.246 6.508 7.723 1 98.44 91 LEU B CA 1
ATOM 2269 C C . LEU B 1 91 ? 3.59 7.504 6.617 1 98.44 91 LEU B C 1
ATOM 2271 O O . LEU B 1 91 ? 3.016 7.453 5.527 1 98.44 91 LEU B O 1
ATOM 2275 N N . MET B 1 92 ? 4.566 8.344 6.887 1 98.69 92 MET B N 1
ATOM 2276 C CA . MET B 1 92 ? 4.984 9.367 5.93 1 98.69 92 MET B CA 1
ATOM 2277 C C . MET B 1 92 ? 5.582 8.727 4.68 1 98.69 92 MET B C 1
ATOM 2279 O O . MET B 1 92 ? 5.285 9.141 3.561 1 98.69 92 MET B O 1
ATOM 2283 N N . GLU B 1 93 ? 6.324 7.73 4.898 1 97.75 93 GLU B N 1
ATOM 2284 C CA . GLU B 1 93 ? 6.938 7.031 3.773 1 97.75 93 GLU B CA 1
ATOM 2285 C C . GLU B 1 93 ? 5.883 6.367 2.895 1 97.75 93 GLU B C 1
ATOM 2287 O O . GLU B 1 93 ? 6.016 6.332 1.67 1 97.75 93 GLU B O 1
ATOM 2292 N N . ALA B 1 94 ? 4.883 5.836 3.527 1 97.31 94 ALA B N 1
ATOM 2293 C CA . ALA B 1 94 ? 3.789 5.23 2.77 1 97.31 94 ALA B CA 1
ATOM 2294 C C . ALA B 1 94 ? 3.09 6.27 1.896 1 97.31 94 ALA B C 1
ATOM 2296 O O . ALA B 1 94 ? 2.811 6.016 0.722 1 97.31 94 ALA B O 1
ATOM 2297 N N . ALA B 1 95 ? 2.85 7.402 2.424 1 98.25 95 ALA B N 1
ATOM 2298 C CA . ALA B 1 95 ? 2.221 8.484 1.666 1 98.25 95 ALA B CA 1
ATOM 2299 C C . ALA B 1 95 ? 3.123 8.953 0.532 1 98.25 95 ALA B C 1
ATOM 2301 O O . ALA B 1 95 ?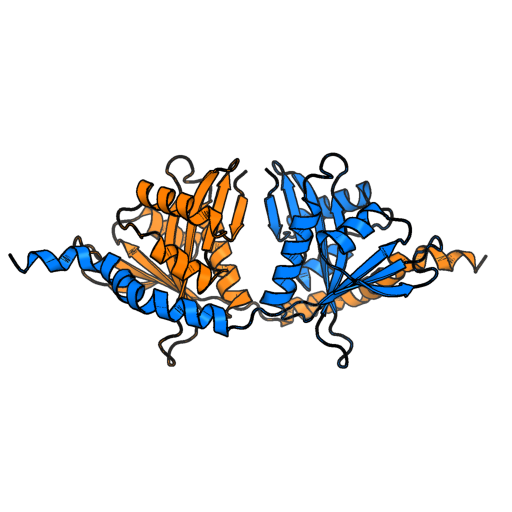 2.66 9.18 -0.589 1 98.25 95 ALA B O 1
ATOM 2302 N N . HIS B 1 96 ? 4.441 9.102 0.821 1 98.06 96 HIS B N 1
ATOM 2303 C CA . HIS B 1 96 ? 5.41 9.508 -0.189 1 98.06 96 HIS B CA 1
ATOM 2304 C C . HIS B 1 96 ? 5.406 8.547 -1.375 1 98.06 96 HIS B C 1
ATOM 2306 O O . HIS B 1 96 ? 5.375 8.977 -2.529 1 98.06 96 HIS B O 1
ATOM 2312 N N . LYS B 1 97 ? 5.383 7.367 -1.001 1 96 97 LYS B N 1
ATOM 2313 C CA . LYS B 1 97 ? 5.449 6.328 -2.027 1 96 97 LYS B CA 1
ATOM 2314 C C . LYS B 1 97 ? 4.254 6.414 -2.971 1 96 97 LYS B C 1
ATOM 2316 O O . LYS B 1 97 ? 4.414 6.352 -4.191 1 96 97 LYS B O 1
ATOM 2321 N N . GLU B 1 98 ? 3.09 6.57 -2.412 1 96.56 98 GLU B N 1
ATOM 2322 C CA . GLU B 1 98 ? 1.877 6.695 -3.215 1 96.56 98 GLU B CA 1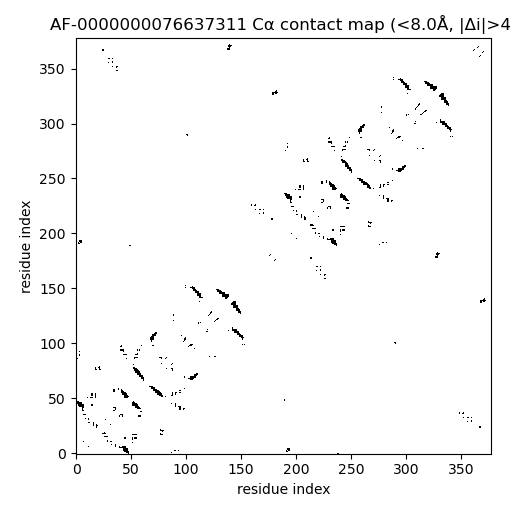
ATOM 2323 C C . GLU B 1 98 ? 1.918 7.945 -4.086 1 96.56 98 GLU B C 1
ATOM 2325 O O . GLU B 1 98 ? 1.519 7.91 -5.254 1 96.56 98 GLU B O 1
ATOM 2330 N N . MET B 1 99 ? 2.445 9.016 -3.568 1 96.69 99 MET B N 1
ATOM 2331 C CA . MET B 1 99 ? 2.514 10.266 -4.316 1 96.69 99 MET B CA 1
ATOM 2332 C C . MET B 1 99 ? 3.373 10.109 -5.566 1 96.69 99 MET B C 1
ATOM 2334 O O . MET B 1 99 ? 3.039 10.633 -6.629 1 96.69 99 MET B O 1
ATOM 2338 N N . VAL B 1 100 ? 4.383 9.375 -5.406 1 95.38 100 VAL B N 1
ATOM 2339 C CA . VAL B 1 100 ? 5.324 9.195 -6.508 1 95.38 100 VAL B CA 1
ATOM 2340 C C . VAL B 1 100 ? 4.777 8.172 -7.496 1 95.38 100 VAL B C 1
ATOM 2342 O O . VAL B 1 100 ? 4.664 8.453 -8.695 1 95.38 100 VAL B O 1
ATOM 2345 N N . GLU B 1 101 ? 4.352 7.059 -6.984 1 93.94 101 GLU B N 1
ATOM 2346 C CA . GLU B 1 101 ? 4.059 5.914 -7.848 1 93.94 101 GLU B CA 1
ATOM 2347 C C . GLU B 1 101 ? 2.697 6.066 -8.516 1 93.94 101 GLU B C 1
ATOM 2349 O O . GLU B 1 101 ? 2.516 5.648 -9.664 1 93.94 101 GLU B O 1
ATOM 2354 N N . VAL B 1 102 ? 1.802 6.664 -7.809 1 92.5 102 VAL B N 1
ATOM 2355 C CA . VAL B 1 102 ? 0.437 6.723 -8.32 1 92.5 102 VAL B CA 1
ATOM 2356 C C . VAL B 1 102 ? 0.192 8.07 -8.992 1 92.5 102 VAL B C 1
ATOM 2358 O O . VAL B 1 102 ? -0.438 8.141 -10.047 1 92.5 102 VAL B O 1
ATOM 2361 N N . TYR B 1 103 ? 0.81 9.133 -8.445 1 93 103 TYR B N 1
ATOM 2362 C CA . TYR B 1 103 ? 0.416 10.461 -8.898 1 93 103 TYR B CA 1
ATOM 2363 C C . TYR B 1 103 ? 1.578 11.172 -9.578 1 93 103 TYR B C 1
ATOM 2365 O O . TYR B 1 103 ? 1.436 12.312 -10.031 1 93 103 TYR B O 1
ATOM 2373 N N . ASP B 1 104 ? 2.697 10.547 -9.586 1 92.69 104 ASP B N 1
ATOM 2374 C CA . ASP B 1 104 ? 3.881 11.109 -10.234 1 92.69 104 ASP B CA 1
ATOM 2375 C C . ASP B 1 104 ? 4.199 12.5 -9.68 1 92.69 104 ASP B C 1
ATOM 2377 O O . ASP B 1 104 ? 4.484 13.422 -10.445 1 92.69 104 ASP B O 1
ATOM 2381 N N . ALA B 1 105 ? 4.074 12.641 -8.398 1 95.19 105 ALA B N 1
ATOM 2382 C CA . ALA B 1 105 ? 4.355 13.914 -7.746 1 95.19 105 ALA B CA 1
ATOM 2383 C C . ALA B 1 105 ? 5.844 14.242 -7.805 1 95.19 105 ALA B C 1
ATOM 2385 O O . ALA B 1 105 ? 6.688 13.359 -7.641 1 95.19 105 ALA B O 1
ATOM 2386 N N . GLU B 1 106 ? 6.09 15.484 -8 1 95.5 106 GLU B N 1
ATOM 2387 C CA . GLU B 1 106 ? 7.48 15.93 -8.055 1 95.5 106 GLU B CA 1
ATOM 2388 C C . GLU B 1 106 ? 8.023 16.234 -6.66 1 95.5 106 GLU B C 1
ATOM 2390 O O . GLU B 1 106 ? 9.211 16.031 -6.395 1 95.5 106 GLU B O 1
ATOM 2395 N N . TYR B 1 107 ? 7.191 16.719 -5.859 1 96.88 107 TYR B N 1
ATOM 2396 C CA . TYR B 1 107 ? 7.582 17 -4.484 1 96.88 107 TYR B CA 1
ATOM 2397 C C . TYR B 1 107 ? 6.371 17 -3.559 1 96.88 107 TYR B C 1
ATOM 2399 O O . TYR B 1 107 ? 5.238 16.828 -4.012 1 96.88 107 TYR B O 1
ATOM 2407 N N . VAL B 1 108 ? 6.625 17.094 -2.281 1 98.06 108 VAL B N 1
ATOM 2408 C CA . VAL B 1 108 ? 5.578 17.141 -1.267 1 98.06 108 VAL B CA 1
ATOM 2409 C C . VAL B 1 108 ? 5.855 18.281 -0.292 1 98.06 108 VAL B C 1
ATOM 2411 O O . VAL B 1 108 ? 7.012 18.562 0.031 1 98.06 108 VAL B O 1
ATOM 2414 N N . SER B 1 109 ? 4.754 18.922 0.093 1 97.69 109 SER B N 1
ATOM 2415 C CA . SER B 1 109 ? 4.871 20.016 1.039 1 97.69 109 SER B CA 1
ATOM 2416 C C . SER B 1 109 ? 4.09 19.734 2.318 1 97.69 109 SER B C 1
ATOM 2418 O O . SER B 1 109 ? 3.262 18.828 2.357 1 97.69 109 SER B O 1
ATOM 2420 N N . LEU B 1 110 ? 4.449 20.469 3.342 1 97.75 110 LEU B N 1
ATOM 2421 C CA . LEU B 1 110 ? 3.68 20.469 4.582 1 97.75 110 LEU B CA 1
ATOM 2422 C C . LEU B 1 110 ? 3.906 21.75 5.367 1 97.75 110 LEU B C 1
ATOM 2424 O O . LEU B 1 110 ? 4.82 22.516 5.059 1 97.75 110 LEU B O 1
ATOM 2428 N N . HIS B 1 111 ? 2.965 22.031 6.266 1 96.69 111 HIS B N 1
ATOM 2429 C CA . HIS B 1 111 ? 3.117 23.109 7.238 1 96.69 111 HIS B CA 1
ATOM 2430 C C . HIS B 1 111 ? 3.283 22.547 8.648 1 96.69 111 HIS B C 1
ATOM 2432 O O . HIS B 1 111 ? 2.58 21.625 9.047 1 96.69 111 HIS B O 1
ATOM 2438 N N . VAL B 1 112 ? 4.211 23.109 9.352 1 97 112 VAL B N 1
ATOM 2439 C CA . VAL B 1 112 ? 4.438 22.703 10.734 1 97 112 VAL B CA 1
ATOM 2440 C C . VAL B 1 112 ? 4.668 23.938 11.609 1 97 112 VAL B C 1
ATOM 2442 O O . VAL B 1 112 ? 5.336 24.891 11.195 1 97 112 VAL B O 1
ATOM 2445 N N . ARG B 1 113 ? 4.031 23.859 12.805 1 95.31 113 ARG B N 1
ATOM 2446 C CA . ARG B 1 113 ? 4.234 24.938 13.766 1 95.31 113 ARG B CA 1
ATOM 2447 C C . ARG B 1 113 ? 5.719 25.141 14.055 1 95.31 113 ARG B C 1
ATOM 2449 O O . ARG B 1 113 ? 6.453 24.172 14.266 1 95.31 113 ARG B O 1
ATOM 2456 N N . VAL B 1 114 ? 6.102 26.406 14.125 1 96.62 114 VAL B N 1
ATOM 2457 C CA . VAL B 1 114 ? 7.5 26.703 14.406 1 96.62 114 VAL B CA 1
ATOM 2458 C C . VAL B 1 114 ? 7.883 26.141 15.781 1 96.62 114 VAL B C 1
ATOM 2460 O O . VAL B 1 114 ? 9.023 25.719 15.992 1 96.62 114 VAL B O 1
ATOM 2463 N N . GLY B 1 115 ? 6.977 26.047 16.719 1 95.12 115 GLY B N 1
ATOM 2464 C CA . GLY B 1 115 ? 7.23 25.594 18.062 1 95.12 115 GLY B CA 1
ATOM 2465 C C . GLY B 1 115 ? 7.191 24.078 18.203 1 95.12 115 GLY B C 1
ATOM 2466 O O . GLY B 1 115 ? 7.531 23.531 19.25 1 95.12 115 GLY B O 1
ATOM 2467 N N . ASN B 1 116 ? 6.789 23.391 17.188 1 94.5 116 ASN B N 1
ATOM 2468 C CA . ASN B 1 116 ? 6.719 21.922 17.234 1 94.5 116 ASN B CA 1
ATOM 2469 C C . ASN B 1 116 ? 8.062 21.297 16.875 1 94.5 116 ASN B C 1
ATOM 2471 O O . ASN B 1 116 ? 8.234 20.781 15.758 1 94.5 116 ASN B O 1
ATOM 2475 N N . ARG B 1 117 ? 8.852 21.234 17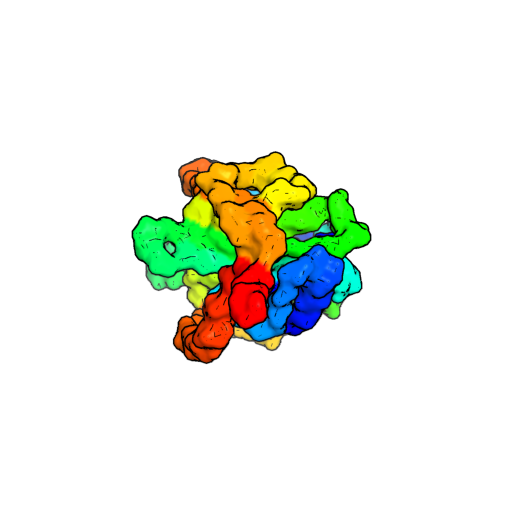.781 1 95 117 ARG B N 1
ATOM 2476 C CA . ARG B 1 117 ? 10.219 20.781 17.547 1 95 117 ARG B CA 1
ATOM 2477 C C . ARG B 1 117 ? 10.266 19.312 17.188 1 95 117 ARG B C 1
ATOM 2479 O O . ARG B 1 117 ? 11.07 18.891 16.359 1 95 117 ARG B O 1
ATOM 2486 N N . ALA B 1 118 ? 9.422 18.609 17.859 1 93.94 118 ALA B N 1
ATOM 2487 C CA . ALA B 1 118 ? 9.414 17.172 17.594 1 93.94 118 ALA B CA 1
ATOM 2488 C C . ALA B 1 118 ? 9.039 16.891 16.141 1 93.94 118 ALA B C 1
ATOM 2490 O O . ALA B 1 118 ? 9.727 16.125 15.469 1 93.94 118 ALA B O 1
ATOM 2491 N N . ALA B 1 119 ? 8.039 17.484 15.703 1 96 119 ALA B N 1
ATOM 2492 C CA . ALA B 1 119 ? 7.605 17.297 14.32 1 96 119 ALA B CA 1
ATOM 2493 C C . ALA B 1 119 ? 8.648 17.828 13.344 1 96 119 ALA B C 1
ATOM 2495 O O . ALA B 1 119 ? 8.961 17.172 12.344 1 96 119 ALA B O 1
ATOM 2496 N N . PHE B 1 120 ? 9.188 18.969 13.672 1 97 120 PHE B N 1
ATOM 2497 C CA . PHE B 1 120 ? 10.203 19.562 12.812 1 97 120 PHE B CA 1
ATOM 2498 C C . PHE B 1 120 ? 11.383 18.609 12.648 1 97 120 PHE B C 1
ATOM 2500 O O . PHE B 1 120 ? 11.891 18.422 11.539 1 97 120 PHE B O 1
ATOM 2507 N N . SER B 1 121 ? 11.82 18.016 13.68 1 96.88 121 SER B N 1
ATOM 2508 C CA . SER B 1 121 ? 12.945 17.094 13.641 1 96.88 121 SER B CA 1
ATOM 2509 C C . SER B 1 121 ? 12.633 15.883 12.773 1 96.88 121 SER B C 1
ATOM 2511 O O . SER B 1 121 ? 13.484 15.43 12 1 96.88 121 SER B O 1
ATOM 2513 N N . LEU B 1 122 ? 11.453 15.367 12.898 1 97.06 122 LEU B N 1
ATOM 2514 C CA . LEU B 1 122 ? 11.023 14.258 12.055 1 97.06 122 LEU B CA 1
ATOM 2515 C C . LEU B 1 122 ? 11.102 14.633 10.578 1 97.06 122 LEU B C 1
ATOM 2517 O O . LEU B 1 122 ? 11.672 13.891 9.773 1 97.06 122 LEU B O 1
ATOM 2521 N N . TYR B 1 123 ? 10.57 15.789 10.273 1 98.31 123 TYR B N 1
ATOM 2522 C CA . TYR B 1 123 ? 10.477 16.203 8.875 1 98.31 123 TYR B CA 1
ATOM 2523 C C . TYR B 1 123 ? 11.844 16.547 8.312 1 98.31 123 TYR B C 1
ATOM 2525 O O . TYR B 1 123 ? 12.195 16.125 7.207 1 98.31 123 TYR B O 1
ATOM 2533 N N . SER B 1 124 ? 12.578 17.297 9.078 1 97.69 124 SER B N 1
ATOM 2534 C CA . SER B 1 124 ? 13.867 17.781 8.594 1 97.69 124 SER B CA 1
ATOM 2535 C C . SER B 1 124 ? 14.938 16.688 8.664 1 97.69 124 SER B C 1
ATOM 2537 O O . SER B 1 124 ? 15.453 16.266 7.633 1 97.69 124 SER B O 1
ATOM 2539 N N . SER B 1 125 ? 15.164 16.125 9.781 1 97.25 125 SER B N 1
ATOM 2540 C CA . SER B 1 125 ? 16.297 15.234 10 1 97.25 125 SER B CA 1
ATOM 2541 C C . SER B 1 125 ? 16 13.828 9.492 1 97.25 125 SER B C 1
ATOM 2543 O O . SER B 1 125 ? 16.844 13.195 8.867 1 97.25 125 SER B O 1
ATOM 2545 N N . THR B 1 126 ? 14.852 13.391 9.719 1 96.94 126 THR B N 1
ATOM 2546 C CA . THR B 1 126 ? 14.555 12 9.398 1 96.94 126 THR B CA 1
ATOM 2547 C C . THR B 1 126 ? 14.055 11.867 7.965 1 96.94 126 THR B C 1
ATOM 2549 O O . THR B 1 126 ? 14.422 10.922 7.258 1 96.94 126 THR B O 1
ATOM 2552 N N . LEU B 1 127 ? 13.258 12.773 7.477 1 97.94 127 LEU B N 1
ATOM 2553 C CA . LEU B 1 127 ? 12.562 12.578 6.211 1 97.94 127 LEU B CA 1
ATOM 2554 C C . LEU B 1 127 ? 13.148 13.469 5.121 1 97.94 127 LEU B C 1
ATOM 2556 O O . LEU B 1 127 ? 12.812 13.312 3.945 1 97.94 127 LEU B O 1
ATOM 2560 N N . GLY B 1 128 ? 13.945 14.398 5.5 1 97.88 128 GLY B N 1
ATOM 2561 C CA . GLY B 1 128 ? 14.719 15.156 4.523 1 97.88 128 GLY B CA 1
ATOM 2562 C C . GLY B 1 128 ? 13.961 16.328 3.947 1 97.88 128 GLY B C 1
ATOM 2563 O O . GLY B 1 128 ? 14.227 16.766 2.822 1 97.88 128 GLY B O 1
ATOM 2564 N N . TYR B 1 129 ? 13.008 16.859 4.676 1 98.62 129 TYR B N 1
ATOM 2565 C CA . TYR B 1 129 ? 12.336 18.078 4.254 1 98.62 129 TYR B CA 1
ATOM 2566 C C . TYR B 1 129 ? 13.242 19.297 4.453 1 98.62 129 TYR B C 1
ATOM 2568 O O . TYR B 1 129 ? 14.055 19.328 5.379 1 98.62 129 TYR B O 1
ATOM 2576 N N . LEU B 1 130 ? 12.945 20.312 3.551 1 98.5 130 LEU B N 1
ATOM 2577 C CA . LEU B 1 130 ? 13.625 21.594 3.686 1 98.5 130 LEU B CA 1
ATOM 2578 C C . LEU B 1 130 ? 12.617 22.719 3.869 1 98.5 130 LEU B C 1
ATOM 2580 O O . LEU B 1 130 ? 11.516 22.672 3.312 1 98.5 130 LEU B O 1
ATOM 2584 N N . ILE B 1 131 ? 13.031 23.703 4.574 1 98 131 ILE B N 1
ATOM 2585 C CA . ILE B 1 131 ? 12.188 24.875 4.715 1 98 131 ILE B CA 1
ATOM 2586 C C . ILE B 1 131 ? 12.141 25.641 3.391 1 98 131 ILE B C 1
ATOM 2588 O O . ILE B 1 131 ? 13.18 26 2.834 1 98 131 ILE B O 1
ATOM 2592 N N . HIS B 1 132 ? 11.016 25.766 2.963 1 97.19 132 HIS B N 1
ATOM 2593 C CA . HIS B 1 132 ? 10.812 26.531 1.739 1 97.19 132 HIS B CA 1
ATOM 2594 C C . HIS B 1 132 ? 10.43 27.969 2.053 1 97.19 132 HIS B C 1
ATOM 2596 O O . HIS B 1 132 ? 10.844 28.906 1.352 1 97.19 132 HIS B O 1
ATOM 2602 N N . ASP B 1 133 ? 9.586 28.094 3.029 1 97.12 133 ASP B N 1
ATOM 2603 C CA . ASP B 1 133 ? 9.102 29.406 3.439 1 97.12 133 ASP B CA 1
ATOM 2604 C C . ASP B 1 133 ? 8.594 29.391 4.879 1 97.12 133 ASP B C 1
ATOM 2606 O O . ASP B 1 133 ? 8.516 28.312 5.496 1 97.12 133 ASP B O 1
ATOM 2610 N N . THR B 1 134 ? 8.445 30.641 5.395 1 97.38 134 THR B N 1
ATOM 2611 C CA . THR B 1 134 ? 7.824 30.797 6.707 1 97.38 134 THR B CA 1
ATOM 2612 C C . THR B 1 134 ? 6.574 31.672 6.609 1 97.38 134 THR B C 1
ATOM 2614 O O . THR B 1 134 ? 6.633 32.781 6.105 1 97.38 134 THR B O 1
ATOM 2617 N N . GLU B 1 135 ? 5.516 31.078 7.078 1 94.94 135 GLU B N 1
ATOM 2618 C CA . GLU B 1 135 ? 4.258 31.828 7.043 1 94.94 135 GLU B CA 1
ATOM 2619 C C . GLU B 1 135 ? 3.924 32.406 8.414 1 94.94 135 GLU B C 1
ATOM 2621 O O . GLU B 1 135 ? 3.705 31.672 9.375 1 94.94 135 GLU B O 1
ATOM 2626 N N . ALA B 1 136 ? 3.816 33.75 8.352 1 94.94 136 ALA B N 1
ATOM 2627 C CA . ALA B 1 136 ? 3.539 34.438 9.609 1 94.94 136 ALA B CA 1
ATOM 2628 C C . ALA B 1 136 ? 2.086 34.25 10.023 1 94.94 136 ALA B C 1
ATOM 2630 O O . ALA B 1 136 ? 1.179 34.312 9.195 1 94.94 136 ALA B O 1
ATOM 2631 N N . LYS B 1 137 ? 1.841 34.031 11.312 1 93.81 137 LYS B N 1
ATOM 2632 C CA . LYS B 1 137 ? 0.515 33.906 11.914 1 93.81 137 LYS B CA 1
ATOM 2633 C C . LYS B 1 137 ? -0.347 32.938 11.109 1 93.81 137 LYS B C 1
ATOM 2635 O O . LYS B 1 137 ? -1.492 33.25 10.773 1 93.81 137 LYS B O 1
ATOM 2640 N N . TYR B 1 138 ? 0.354 31.875 10.805 1 91.12 138 TYR B N 1
ATOM 2641 C CA . TYR B 1 138 ? -0.3 30.844 10.008 1 91.12 138 TYR B CA 1
ATOM 2642 C C . TYR B 1 138 ? -1.419 30.172 10.789 1 91.12 138 TYR B C 1
ATOM 2644 O O . TYR B 1 138 ? -2.49 29.906 10.242 1 91.12 138 TYR B O 1
ATOM 2652 N N . TYR B 1 139 ? -1.153 29.953 12.016 1 89.25 139 TYR B N 1
ATOM 2653 C CA . TYR B 1 139 ? -2.119 29.25 12.852 1 89.25 139 TYR B CA 1
ATOM 2654 C C . TYR B 1 139 ? -3.037 30.234 13.57 1 89.25 139 TYR B C 1
ATOM 2656 O O . TYR B 1 139 ? -2.65 31.375 13.828 1 89.25 139 TYR B O 1
ATOM 2664 N N . ALA B 1 140 ? -4.262 29.812 13.945 1 84.88 140 ALA B N 1
ATOM 2665 C CA . ALA B 1 140 ? -5.309 30.641 14.547 1 84.88 140 ALA B CA 1
ATOM 2666 C C . ALA B 1 140 ? -4.816 31.297 15.836 1 84.88 140 ALA B C 1
ATOM 2668 O O . ALA B 1 140 ? -5.246 32.406 16.172 1 84.88 140 ALA B O 1
ATOM 2669 N N . ASP B 1 141 ? -3.906 30.719 16.547 1 88.56 141 ASP B N 1
ATOM 2670 C CA . ASP B 1 141 ? -3.404 31.266 17.797 1 88.56 141 ASP B CA 1
ATOM 2671 C C . ASP B 1 141 ? -2.271 32.25 17.547 1 88.56 141 ASP B C 1
ATOM 2673 O O . ASP B 1 141 ? -1.643 32.75 18.484 1 88.56 141 ASP B O 1
ATOM 2677 N N . GLY B 1 142 ? -1.979 32.438 16.25 1 91.94 142 GLY B N 1
ATOM 2678 C CA . GLY B 1 142 ? -0.997 33.469 15.898 1 91.94 142 GLY B CA 1
ATOM 2679 C C . GLY B 1 142 ? 0.397 32.906 15.695 1 91.94 142 GLY B C 1
ATOM 2680 O O . GLY B 1 142 ? 1.329 33.625 15.367 1 91.94 142 GLY B O 1
ATOM 2681 N N . GLU B 1 143 ? 0.543 31.641 15.859 1 93.44 143 GLU B N 1
ATOM 2682 C CA . GLU B 1 143 ? 1.862 31.031 15.695 1 93.44 143 GLU B CA 1
ATOM 2683 C C . GLU B 1 143 ? 2.24 30.922 14.219 1 93.44 143 GLU B C 1
ATOM 2685 O O . GLU B 1 143 ? 1.385 30.672 13.375 1 93.44 143 GLU B O 1
ATOM 2690 N N . ASP B 1 144 ? 3.521 31.078 13.969 1 96.69 144 ASP B N 1
ATOM 2691 C CA . ASP B 1 144 ? 4.051 30.953 12.609 1 96.69 144 ASP B CA 1
ATOM 2692 C C . ASP B 1 144 ? 4.188 29.484 12.211 1 96.69 144 ASP B C 1
ATOM 2694 O O . ASP B 1 144 ? 4.215 28.609 13.07 1 96.69 144 ASP B O 1
ATOM 2698 N N . ALA B 1 145 ? 4.199 29.281 10.859 1 97.19 145 ALA B N 1
ATOM 2699 C CA . ALA B 1 145 ? 4.406 27.938 10.336 1 97.19 145 ALA B CA 1
ATOM 2700 C C . ALA B 1 145 ? 5.598 27.891 9.383 1 97.19 145 ALA B C 1
ATOM 2702 O O . ALA B 1 145 ? 5.793 28.812 8.586 1 97.19 145 ALA B O 1
ATOM 2703 N N . TYR B 1 146 ? 6.367 26.859 9.516 1 98 146 TYR B N 1
ATOM 2704 C CA . TYR B 1 146 ? 7.293 26.547 8.438 1 98 146 TYR B CA 1
ATOM 2705 C C . TYR B 1 146 ? 6.57 25.859 7.285 1 98 146 TYR B C 1
ATOM 2707 O O . TYR B 1 146 ? 5.793 24.922 7.504 1 98 146 TYR B O 1
ATOM 2715 N N . ASP B 1 147 ? 6.754 26.375 6.117 1 97.38 147 ASP B N 1
ATOM 2716 C CA . ASP B 1 147 ? 6.43 25.656 4.895 1 97.38 147 ASP B CA 1
ATOM 2717 C C . ASP B 1 147 ? 7.609 24.797 4.43 1 97.38 147 ASP B C 1
ATOM 2719 O O . ASP B 1 147 ? 8.633 25.328 3.992 1 97.38 147 ASP B O 1
ATOM 2723 N N . MET B 1 148 ? 7.414 23.531 4.555 1 98.5 148 MET B N 1
ATOM 2724 C CA . MET B 1 148 ? 8.516 22.625 4.227 1 98.5 148 MET B CA 1
ATOM 2725 C C . MET B 1 148 ? 8.203 21.812 2.979 1 98.5 148 MET B C 1
ATOM 2727 O O . MET B 1 148 ? 7.043 21.531 2.689 1 98.5 148 MET B O 1
ATOM 2731 N N . ARG B 1 149 ? 9.305 21.438 2.287 1 98.06 149 ARG B N 1
ATOM 2732 C CA . ARG B 1 149 ? 9.148 20.688 1.051 1 98.06 149 ARG B CA 1
ATOM 2733 C C . ARG B 1 149 ? 10.211 19.594 0.937 1 98.06 149 ARG B C 1
ATOM 2735 O O . ARG B 1 149 ? 11.344 19.766 1.399 1 98.06 149 ARG B O 1
ATOM 2742 N N . LYS B 1 150 ? 9.828 18.578 0.369 1 98.25 150 LYS B N 1
ATOM 2743 C CA . LYS B 1 150 ? 10.719 17.484 0.015 1 98.25 150 LYS B CA 1
ATOM 2744 C C . LYS B 1 150 ? 10.578 17.109 -1.46 1 98.25 150 LYS B C 1
ATOM 2746 O O . LYS B 1 150 ? 9.484 16.797 -1.927 1 98.25 150 LYS B O 1
ATOM 2751 N N . VAL B 1 151 ? 11.648 17.141 -2.199 1 97.38 151 VAL B N 1
ATOM 2752 C CA . VAL B 1 151 ? 11.641 16.797 -3.617 1 97.38 151 VAL B CA 1
ATOM 2753 C C . VAL B 1 151 ? 11.812 15.289 -3.781 1 97.38 151 VAL B C 1
ATOM 2755 O O . VAL B 1 151 ? 12.656 14.68 -3.119 1 97.38 151 VAL B O 1
ATOM 2758 N N . PHE B 1 152 ? 10.891 14.805 -4.621 1 95.5 152 PHE B N 1
ATOM 2759 C CA . PHE B 1 152 ? 10.992 13.375 -4.895 1 95.5 152 PHE B CA 1
ATOM 2760 C C . PHE B 1 152 ? 11.977 13.109 -6.031 1 95.5 152 PHE B C 1
ATOM 2762 O O . PHE B 1 152 ? 11.977 13.828 -7.035 1 95.5 152 PHE B O 1
ATOM 2769 N N . VAL B 1 153 ? 13.008 12.312 -5.816 1 81.06 153 VAL B N 1
ATOM 2770 C CA . VAL B 1 153 ? 13.938 11.93 -6.879 1 81.06 153 VAL B CA 1
ATOM 2771 C C . VAL B 1 153 ? 13.461 10.641 -7.547 1 81.06 153 VAL B C 1
ATOM 2773 O O . VAL B 1 153 ? 13.227 9.633 -6.875 1 81.06 153 VAL B O 1
ATOM 2776 N N . LYS B 1 154 ? 12.969 10.734 -8.812 1 68 154 LYS B N 1
ATOM 2777 C CA . LYS B 1 154 ? 12.547 9.539 -9.539 1 68 154 LYS B CA 1
ATOM 2778 C C . LYS B 1 154 ? 13.734 8.625 -9.836 1 68 154 LYS B C 1
ATOM 2780 O O . LYS B 1 154 ? 14.758 9.078 -10.359 1 68 154 LYS B O 1
ATOM 2785 N N . PRO B 1 155 ? 13.766 7.5 -9.133 1 57.62 155 PRO B N 1
ATOM 2786 C CA . PRO B 1 155 ? 14.891 6.641 -9.516 1 57.62 155 PRO B CA 1
ATOM 2787 C C . PRO B 1 155 ? 14.984 6.414 -11.016 1 57.62 155 PRO B C 1
ATOM 2789 O O . PRO B 1 155 ? 13.953 6.297 -11.695 1 57.62 155 PRO B O 1
ATOM 2792 N N . LYS B 1 156 ? 16.078 6.762 -11.688 1 52.12 156 LYS B N 1
ATOM 2793 C CA . LYS B 1 156 ? 16.312 6.547 -13.109 1 52.12 156 LYS B CA 1
ATOM 2794 C C . LYS B 1 156 ? 16.094 5.086 -13.492 1 52.12 156 LYS B C 1
ATOM 2796 O O . LYS B 1 156 ? 16.562 4.18 -12.805 1 52.12 156 LYS B O 1
ATOM 2801 N N . PRO B 1 157 ? 15.156 4.805 -14.375 1 49.75 157 PRO B N 1
ATOM 2802 C CA . PRO B 1 157 ? 14.906 3.484 -14.961 1 49.75 157 PRO B CA 1
ATOM 2803 C C . PRO B 1 157 ? 16.188 2.744 -15.312 1 49.75 157 PRO B C 1
ATOM 2805 O O . PRO B 1 157 ? 16.188 1.515 -15.422 1 49.75 157 PRO B O 1
ATOM 2808 N N . ALA B 1 158 ? 17.297 3.365 -15.633 1 47.41 158 ALA B N 1
ATOM 2809 C CA . ALA B 1 158 ? 18.484 2.773 -16.25 1 47.41 158 ALA B CA 1
ATOM 2810 C C . ALA B 1 158 ? 19.141 1.765 -15.32 1 47.41 158 ALA B C 1
ATOM 2812 O O . ALA B 1 158 ? 19.641 0.724 -15.766 1 47.41 158 ALA B O 1
ATOM 2813 N N . VAL B 1 159 ? 19.312 2.09 -14.133 1 45.88 159 VAL B N 1
ATOM 2814 C CA . VAL B 1 159 ? 20.031 1.166 -13.258 1 45.88 159 VAL B CA 1
ATOM 2815 C C . VAL B 1 159 ? 19.203 -0.101 -13.055 1 45.88 159 VAL B C 1
ATOM 2817 O O . VAL B 1 159 ? 19.75 -1.16 -12.734 1 45.88 159 VAL B O 1
ATOM 2820 N N . VAL B 1 160 ? 17.875 0.018 -13 1 51.19 160 VAL B N 1
ATOM 2821 C CA . VAL B 1 160 ? 16.984 -1.131 -12.883 1 51.19 160 VAL B CA 1
ATOM 2822 C C . VAL B 1 160 ? 17.047 -1.96 -14.164 1 51.19 160 VAL B C 1
ATOM 2824 O O . VAL B 1 160 ? 16.812 -3.17 -14.141 1 51.19 160 VAL B O 1
ATOM 2827 N N . GLU B 1 161 ? 17.25 -1.281 -15.305 1 51.12 161 GLU B N 1
ATOM 2828 C CA . GLU B 1 161 ? 17.359 -1.96 -16.594 1 51.12 161 GLU B CA 1
ATOM 2829 C C . GLU B 1 161 ? 18.625 -2.814 -16.656 1 51.12 161 GLU B C 1
ATOM 2831 O O . GLU B 1 161 ? 18.594 -3.932 -17.172 1 51.12 161 GLU B O 1
ATOM 2836 N N . GLU B 1 162 ? 19.688 -2.242 -16.25 1 49.06 162 GLU B N 1
ATOM 2837 C CA . GLU B 1 162 ? 20.922 -3.012 -16.344 1 49.06 162 GLU B CA 1
ATOM 2838 C C . GLU B 1 162 ? 20.875 -4.23 -15.43 1 49.06 162 GLU B C 1
ATOM 2840 O O . GLU B 1 162 ? 21.312 -5.316 -15.82 1 49.06 162 GLU B O 1
ATOM 2845 N N . ALA B 1 163 ? 20.375 -4.105 -14.297 1 52.97 163 ALA B N 1
ATOM 2846 C CA . ALA B 1 163 ? 20.281 -5.238 -13.375 1 52.97 163 ALA B CA 1
ATOM 2847 C C . ALA B 1 163 ? 19.297 -6.281 -13.891 1 52.97 163 ALA B C 1
ATOM 2849 O O . ALA B 1 163 ? 19.5 -7.484 -13.711 1 52.97 163 ALA B O 1
ATOM 2850 N N . LYS B 1 164 ? 18.359 -5.77 -14.617 1 54.94 164 LYS B N 1
ATOM 2851 C CA . LYS B 1 164 ? 17.359 -6.641 -15.242 1 54.94 164 LYS B CA 1
ATOM 2852 C C . LYS B 1 164 ? 18.016 -7.559 -16.281 1 54.94 164 LYS B C 1
ATOM 2854 O O . LYS B 1 164 ? 17.641 -8.727 -16.391 1 54.94 164 LYS B O 1
ATOM 2859 N N . GLU B 1 165 ? 18.844 -6.875 -17.109 1 52.69 165 GLU B N 1
ATOM 2860 C CA . GLU B 1 165 ? 19.438 -7.613 -18.234 1 52.69 165 GLU B CA 1
ATOM 2861 C C . GLU B 1 165 ? 20.25 -8.797 -17.734 1 52.69 165 GLU B C 1
ATOM 2863 O O . GLU B 1 165 ? 20.25 -9.867 -18.344 1 52.69 165 GLU B O 1
ATOM 2868 N N . GLU B 1 166 ? 20.922 -8.594 -16.766 1 50.41 166 GLU B N 1
ATOM 2869 C CA . GLU B 1 166 ? 21.781 -9.664 -16.266 1 50.41 166 GLU B CA 1
ATOM 2870 C C . GLU B 1 166 ? 20.969 -10.805 -15.672 1 50.41 166 GLU B C 1
ATOM 2872 O O . GLU B 1 166 ? 21.281 -11.977 -15.883 1 50.41 166 GLU B O 1
ATOM 2877 N N . VAL B 1 167 ? 19.938 -10.414 -14.969 1 54.81 167 VAL B N 1
ATOM 2878 C CA . VAL B 1 167 ? 19.156 -11.43 -14.281 1 54.81 167 VAL B CA 1
ATOM 2879 C C . VAL B 1 167 ? 18.188 -12.094 -15.266 1 54.81 167 VAL B C 1
ATOM 2881 O O . VAL B 1 167 ? 17.609 -13.133 -14.961 1 54.81 167 VAL B O 1
ATOM 2884 N N . LYS B 1 168 ? 17.766 -11.281 -16.25 1 52.16 168 LYS B N 1
ATOM 2885 C CA . LYS B 1 168 ? 16.844 -11.828 -17.25 1 52.16 168 LYS B CA 1
ATOM 2886 C C . LYS B 1 168 ? 17.438 -13.055 -17.938 1 52.16 168 LYS B C 1
ATOM 2888 O O . LYS B 1 168 ? 16.719 -14.008 -18.234 1 52.16 168 LYS B O 1
ATOM 2893 N N . LYS B 1 169 ? 18.625 -12.82 -18.484 1 47.75 169 LYS B N 1
ATOM 2894 C CA . LYS B 1 169 ? 19.188 -13.906 -19.281 1 47.75 169 LYS B CA 1
ATOM 2895 C C . LYS B 1 169 ? 19.156 -15.227 -18.516 1 47.75 169 LYS B C 1
ATOM 2897 O O . LYS B 1 169 ? 18.969 -16.297 -19.109 1 47.75 169 LYS B O 1
ATOM 2902 N N . GLU B 1 170 ? 19.312 -15.07 -17.312 1 46.75 170 GLU B N 1
ATOM 2903 C CA . GLU B 1 170 ? 19.375 -16.328 -16.562 1 46.75 170 GLU B CA 1
ATOM 2904 C C . GLU B 1 170 ? 17.984 -16.797 -16.156 1 46.75 170 GLU B C 1
ATOM 2906 O O . GLU B 1 170 ? 17.75 -18 -15.992 1 46.75 170 GLU B O 1
ATOM 2911 N N . VAL B 1 171 ? 17.062 -15.844 -15.844 1 48.78 171 VAL B N 1
ATOM 2912 C CA . VAL B 1 171 ? 15.797 -16.188 -15.195 1 48.78 171 VAL B CA 1
ATOM 2913 C C . VAL B 1 171 ? 14.758 -16.547 -16.266 1 48.78 171 VAL B C 1
ATOM 2915 O O . VAL B 1 171 ? 13.656 -17 -15.93 1 48.78 171 VAL B O 1
ATOM 2918 N N . LYS B 1 172 ? 14.766 -15.977 -17.453 1 44.75 172 LYS B N 1
ATOM 2919 C CA . LYS B 1 172 ? 13.719 -16.25 -18.438 1 44.75 172 LYS B CA 1
ATOM 2920 C C . LYS B 1 172 ? 13.438 -17.75 -18.531 1 44.75 172 LYS B C 1
ATOM 2922 O O . LYS B 1 172 ? 12.383 -18.141 -19.047 1 44.75 172 LYS B O 1
ATOM 2927 N N . GLN B 1 173 ? 14.43 -18.438 -18.781 1 39.78 173 GLN B N 1
ATOM 2928 C CA . GLN B 1 173 ? 14.203 -19.844 -19.062 1 39.78 173 GLN B CA 1
ATOM 2929 C C . GLN B 1 173 ? 13.422 -20.516 -17.938 1 39.78 173 GLN B C 1
ATOM 2931 O O . GLN B 1 173 ? 12.742 -21.516 -18.156 1 39.78 173 GLN B O 1
ATOM 2936 N N . ASP B 1 174 ? 13.547 -20.047 -16.781 1 43.72 174 ASP B N 1
ATOM 2937 C CA . ASP B 1 174 ? 13.172 -20.906 -15.672 1 43.72 174 ASP B CA 1
ATOM 2938 C C . ASP B 1 174 ? 11.688 -20.766 -15.344 1 43.72 174 ASP B C 1
ATOM 2940 O O . ASP B 1 174 ? 11.164 -21.5 -14.508 1 43.72 174 ASP B O 1
ATOM 2944 N N . THR B 1 175 ? 11.055 -19.688 -15.648 1 47.31 175 THR B N 1
ATOM 2945 C CA . THR B 1 175 ? 9.719 -19.594 -15.086 1 47.31 175 THR B CA 1
ATOM 2946 C C . THR B 1 175 ? 8.781 -20.609 -15.75 1 47.31 175 THR B C 1
ATOM 2948 O O . THR B 1 175 ? 8.031 -21.312 -15.062 1 47.31 175 THR B O 1
ATOM 2951 N N . VAL B 1 176 ? 8.477 -20.484 -17.016 1 44.66 176 VAL B N 1
ATOM 2952 C CA . VAL B 1 176 ? 7.66 -21.469 -17.703 1 44.66 176 VAL B CA 1
ATOM 2953 C C . VAL B 1 176 ? 8.289 -22.859 -17.547 1 44.66 176 VAL B C 1
ATOM 2955 O O . VAL B 1 176 ? 7.574 -23.859 -17.406 1 44.66 176 VAL B O 1
ATOM 2958 N N . GLU B 1 177 ? 9.484 -22.891 -17.703 1 43.78 177 GLU B N 1
ATOM 2959 C CA . GLU B 1 177 ? 10.211 -24.156 -17.609 1 43.78 177 GLU B CA 1
ATOM 2960 C C . GLU B 1 177 ? 10.141 -24.734 -16.203 1 43.78 177 GLU B C 1
ATOM 2962 O O . GLU B 1 177 ? 10.07 -25.953 -16.016 1 43.78 177 GLU B O 1
ATOM 2967 N N . GLN B 1 178 ? 10.289 -23.891 -15.328 1 50.09 178 GLN B N 1
ATOM 2968 C CA . GLN B 1 178 ? 10.219 -24.516 -14.008 1 50.09 178 GLN B CA 1
ATOM 2969 C C . GLN B 1 178 ? 8.812 -25.047 -13.727 1 50.09 178 GLN B C 1
ATOM 2971 O O . GLN B 1 178 ? 8.648 -26.078 -13.07 1 50.09 178 GLN B O 1
ATOM 2976 N N . LYS B 1 179 ? 7.855 -24.359 -14.18 1 52.72 179 LYS B N 1
ATOM 2977 C CA . LYS B 1 179 ? 6.555 -25.016 -14.047 1 52.72 179 LYS B CA 1
ATOM 2978 C C . LYS B 1 179 ? 6.426 -26.188 -15.023 1 52.72 179 LYS B C 1
ATOM 2980 O O . LYS B 1 179 ? 5.832 -27.203 -14.695 1 52.72 179 LYS B O 1
ATOM 2985 N N . LYS B 1 180 ? 6.988 -26.078 -16.344 1 47.22 180 LYS B N 1
ATOM 2986 C CA . LYS B 1 180 ? 6.984 -27.156 -17.328 1 47.22 180 LYS B CA 1
ATOM 2987 C C . LYS B 1 180 ? 8.117 -28.156 -17.062 1 47.22 180 LYS B C 1
ATOM 2989 O O . LYS B 1 180 ? 7.977 -29.344 -17.328 1 47.22 180 LYS B O 1
ATOM 2994 N N . ARG B 1 181 ? 9.391 -27.797 -16.953 1 44.22 181 ARG B N 1
ATOM 2995 C CA . ARG B 1 181 ? 10.547 -28.672 -17.109 1 44.22 181 ARG B CA 1
ATOM 2996 C C . ARG B 1 181 ? 10.578 -29.734 -16.016 1 44.22 181 ARG B C 1
ATOM 2998 O O . ARG B 1 181 ? 11.539 -30.5 -15.922 1 44.22 181 ARG B O 1
ATOM 3005 N N . ARG B 1 182 ? 9.992 -29.781 -15.125 1 38.88 182 ARG B N 1
ATOM 3006 C CA . ARG B 1 182 ? 10.195 -31.141 -14.625 1 38.88 182 ARG B CA 1
ATOM 3007 C C . ARG B 1 182 ? 9.75 -32.188 -15.648 1 38.88 182 ARG B C 1
ATOM 3009 O O . ARG B 1 182 ? 9.922 -33.375 -15.438 1 38.88 182 ARG B O 1
ATOM 3016 N N . ASN B 1 183 ? 8.969 -31.938 -16.719 1 34.5 183 ASN B N 1
ATOM 3017 C CA . ASN B 1 183 ? 8.578 -33.094 -17.5 1 34.5 183 ASN B CA 1
ATOM 3018 C C . ASN B 1 183 ? 9.633 -33.469 -18.531 1 34.5 183 ASN B C 1
ATOM 3020 O O . ASN B 1 183 ? 9.578 -34.531 -19.141 1 34.5 183 ASN B O 1
ATOM 3024 N N . LYS B 1 184 ? 10.398 -32.625 -19.344 1 37.88 184 LYS B N 1
ATOM 3025 C CA . LYS B 1 184 ? 11.086 -33.188 -20.5 1 37.88 184 LYS B CA 1
ATOM 3026 C C . LYS B 1 184 ? 12.273 -34.062 -20.078 1 37.88 184 LYS B C 1
ATOM 3028 O O . LYS B 1 184 ? 12.953 -34.625 -20.906 1 37.88 184 LYS B O 1
ATOM 3033 N N . LYS B 1 185 ? 12.93 -34.062 -19.016 1 37.28 185 LYS B N 1
ATOM 3034 C CA . LYS B 1 185 ? 14.102 -34.938 -19.062 1 37.28 185 LYS B CA 1
ATOM 3035 C C . LYS B 1 185 ? 13.688 -36.406 -19.094 1 37.28 185 LYS B C 1
ATOM 3037 O O . LYS B 1 185 ? 14.531 -37.281 -18.984 1 37.28 185 LYS B O 1
ATOM 3042 N N . LYS B 1 186 ? 12.453 -36.875 -19.062 1 33.91 186 LYS B N 1
ATOM 3043 C CA . LYS B 1 186 ? 12.523 -38.312 -19.266 1 33.91 186 LYS B CA 1
ATOM 3044 C C . LYS B 1 186 ? 12.727 -38.656 -20.75 1 33.91 186 LYS B C 1
ATOM 3046 O O . LYS B 1 186 ? 12.703 -39.844 -21.125 1 33.91 186 LYS B O 1
ATOM 3051 N N . LYS B 1 187 ? 12.5 -37.844 -21.734 1 31.97 187 LYS B N 1
ATOM 3052 C CA . LYS B 1 187 ? 12.617 -38.594 -22.969 1 31.97 187 LYS B CA 1
ATOM 3053 C C . LYS B 1 187 ? 14.078 -38.938 -23.281 1 31.97 187 LYS B C 1
ATOM 3055 O O . LYS B 1 187 ? 14.375 -39.562 -24.297 1 31.97 187 LYS B O 1
ATOM 3060 N N . ASN B 1 188 ? 15.062 -38.188 -22.781 1 30.23 188 ASN B N 1
ATOM 3061 C CA . ASN B 1 188 ? 16.266 -38.688 -23.453 1 30.23 188 ASN B CA 1
ATOM 3062 C C . ASN B 1 188 ? 16.75 -40 -22.812 1 30.23 188 ASN B C 1
ATOM 3064 O O . ASN B 1 188 ? 17.781 -40.5 -23.203 1 30.23 188 ASN B O 1
ATOM 3068 N N . LYS B 1 189 ? 16.172 -40.5 -21.625 1 27.34 189 LYS B N 1
ATOM 3069 C CA . LYS B 1 189 ? 16.625 -41.906 -21.578 1 27.34 189 LYS B CA 1
ATOM 3070 C C .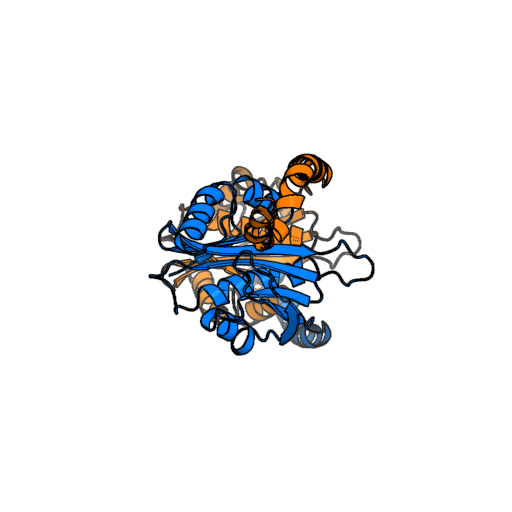 LYS B 1 189 ? 15.617 -42.812 -22.266 1 27.34 189 LYS B C 1
ATOM 3072 O O . LYS B 1 189 ? 14.406 -42.594 -22.172 1 27.34 189 LYS B O 1
#

pLDDT: mean 84.76, std 19.87, range [27.34, 98.69]

Solvent-accessible surface area (backbone atoms only — not comparable to full-atom values): 20661 Å² total; per-residue (Å²): 116,78,32,67,41,70,52,49,82,87,42,50,65,51,50,43,50,46,36,61,75,65,39,89,70,66,72,57,70,67,54,54,50,46,38,45,65,73,34,50,71,29,28,36,30,31,31,44,89,89,35,66,47,28,39,30,38,35,44,76,47,65,80,49,84,88,44,74,46,22,34,34,53,74,46,74,45,57,42,76,93,59,56,94,68,55,54,67,58,52,43,50,50,51,40,52,48,36,36,41,62,60,62,61,27,46,30,37,33,38,72,42,54,69,82,39,54,69,60,48,45,47,39,36,73,71,67,55,35,38,80,73,45,72,38,76,51,41,32,29,89,51,45,38,22,34,32,30,36,33,76,53,78,75,78,65,67,61,67,52,47,56,55,42,54,64,45,40,73,66,44,64,64,45,58,66,31,55,46,30,49,68,40,61,73,59,71,81,108,114,76,31,67,41,72,53,49,83,88,42,50,66,52,50,44,52,46,35,60,75,65,38,90,72,68,70,56,70,67,54,54,49,46,41,46,64,72,34,49,70,28,28,35,30,29,32,44,88,91,36,65,48,28,39,28,38,34,45,76,48,64,82,49,82,88,43,73,45,22,34,32,54,75,45,72,45,57,41,76,93,60,55,95,69,56,53,68,58,52,43,50,50,51,40,50,48,36,35,40,63,62,63,60,28,46,30,36,33,38,73,42,53,68,83,40,54,69,60,48,45,46,39,37,73,72,68,55,35,39,79,73,45,74,39,76,50,40,33,31,90,52,45,38,23,36,32,30,36,32,76,55,78,76,79,66,67,60,66,54,47,54,56,41,55,64,45,39,73,67,45,63,64,45,58,65,32,54,49,30,50,67,39,62,72,60,70,83,106

Secondary structure (DSSP, 8-state):
-PEEEE--GGGHHHHHHH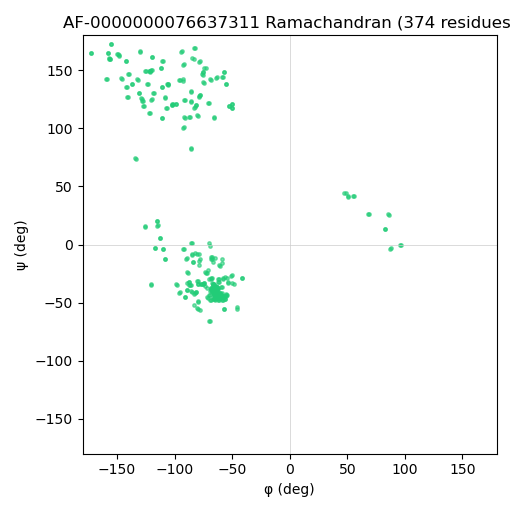HHHH-SS---HHHHHHHHHH-GGGEEEEEETTEEEEEEEEEEE---TTS--EEEEEEEEE-GGGTTSSHHHHHHHHHHHHHHHTT--SEEEEEEETT-HHHHHIIIIIT--EEEEEETT-STTS--EEEEEEE-----HHHHHHHHHHHHHHHTTHHHHHHHTTSGGGS--/-PEEEE--GGGHHHHHHHHHHH-SS---HHHHHHHHHH-GGGEEEEEETTEEEEEEEEEEE---TTS--EEEEEEEEE-GGGTTSSHHHHHHHHHHHHHHHTT--SEEEEEEETT-HHHHHIIIIIT--EEEEEETT-STTS--EEEEEEE-----HHHHHHHHHHHHHHHTTHHHHHHHTTSGGGS--

Sequence (378 aa):
MVCIRRAQPADLLKIQNCNLMCLPENYNLKYYYYHILSWPQLLHVAEMDGKIVGYVLAKMEDENPDSPVHGHITSISVLRPYRKLGIATKLMEAAHKEMVEVYDAEYVSLHVRVGNRAAFSLYSSTLGYLIHDTEAKYYADGEDAYDMRKVFVKPKPAVVEEAKEEVKKEVKQDTVEQKKRRNKKKKNKMVCIRRAQPADLLKIQNCNLMCLPENYNLKYYYYHILSWPQLLHVAEMDGKIVGYVLAKMEDENPDSPVHGHITSISVLRPYRKLGIATKLMEAAHKEMVEVYDAEYVSLHVRVGNRAAFSLYSSTLGYLIHDTEAKYYADGEDAYDMRKVFVKPKPAVVEEAKEEVKKEVKQDTVEQKKRRNKKKKNK

InterPro domains:
  IPR000182 GNAT domain [PF00583] (18-129)
  IPR000182 GNAT domain [PS51186] (2-153)
  IPR016181 Acyl-CoA N-acyltransferase [SSF55729] (1-151)
  IPR045047 N-acetyltransferase Ard1-like [PTHR23091] (1-179)

Radius of gyration: 23.72 Å; Cα contacts (8 Å, |Δi|>4): 671; chains: 2; bounding box: 43×84×54 Å